Protein AF-A0AAU5FM27-F1 (afdb_monomer_lite)

Secondary structure (DSSP, 8-state):
-----PPP--------GGGSSTHHHHHHHHHHHHHHHHHTT---BPPS----TTSSEEE--EEEHHHHHHHHHHHHHHH-SS----PPPPS--HHHHHHHHHHHTT--------EEETTEEEEE--EEEHHHHHHHHHHHHHHHHHHHHHHHHHHHHHHHTT---TT-EEETTEEE-EEEEHHHHHHHHHHHH---S-----TT-HHHHHHHHHHHHHHHHHHHTS-S--EEEE--BTTTTBPPEEEE--EEHHHHHHHHHHHHHHT-

Radius of gyration: 26.3 Å; chains: 1; bounding box: 106×29×81 Å

Foldseek 3Di:
DDDDDDDDDDDDPPPPPPPPPQQPLQVVLLVLLCVLCVVLQADFDADPCQDPVVSFKGFSHKGDQLNLQLLLLLLVLLPDPDDDPDPPDPPDGSQVSSCVSCVVVPARWRWDDWDQDPVGTMIGRGIDGSVSSNVSSVSSNSSSVSQQVLLVLLCVLLVLLVFDQPPFDRHSQFTWSAWGAPVSLQSLLCLLPVDDDDDDDCQPPPVSQQVSQVSSQVSLCVQLVHDDWGKGWDDQDPVVRDHTTITTGTDRSSSSVSSSVSSVVSSD

pLDDT: mean 85.21, std 15.38, range [35.59, 96.94]

Sequence (268 aa):
MHPLHHTPSALSHGGSTAALAAPHTGVRARVRLLTVARTAGLHLSPQESDRSPDGGRILLGEADETTVRALGDLIVAARHATPVPVTPPSTGSAGQRLREAARAVGLELNPGTPRTGPDGPRYPLGEADHTTVSRLADLITTGHTRLHLAADDLRFVLVAHGLNAEQVTTEAGTVVFGSIDVPDAGTLLRLLTGETGNGPDYSDDPQGCEELAARITDAVKAVTGGGDVNATYTPYCPRCSEEAAILLHGLPLPHIARLTDHLTRTAA

Structure (mmCIF, N/CA/C/O backbone):
data_AF-A0AAU5FM27-F1
#
_entry.id   AF-A0AAU5FM27-F1
#
loop_
_atom_site.group_PDB
_atom_site.id
_atom_site.type_symbol
_atom_site.label_atom_id
_atom_site.label_alt_id
_atom_site.label_comp_id
_atom_site.label_asym_id
_atom_site.label_entity_id
_atom_site.label_seq_id
_atom_site.pdbx_PDB_ins_code
_atom_site.Cartn_x
_atom_site.Cartn_y
_atom_site.Cartn_z
_atom_site.occupancy
_atom_site.B_iso_or_equiv
_atom_site.auth_seq_id
_atom_site.auth_comp_id
_atom_site.auth_asym_id
_atom_site.auth_atom_id
_atom_site.pdbx_PDB_model_num
ATOM 1 N N . MET A 1 1 ? -76.593 -7.599 54.224 1.00 43.78 1 MET A N 1
ATOM 2 C CA . MET A 1 1 ? -76.234 -8.414 53.044 1.00 43.78 1 MET A CA 1
ATOM 3 C C . MET A 1 1 ? -75.335 -7.568 52.151 1.00 43.78 1 MET A C 1
ATOM 5 O O . MET A 1 1 ? -75.815 -6.635 51.526 1.00 43.78 1 MET A O 1
ATOM 9 N N . HIS A 1 2 ? -74.028 -7.818 52.194 1.00 35.59 2 HIS A N 1
ATOM 10 C CA . HIS A 1 2 ? -72.996 -7.156 51.386 1.00 35.59 2 HIS A CA 1
ATOM 11 C C . HIS A 1 2 ? -72.296 -8.229 50.546 1.00 35.59 2 HIS A C 1
ATOM 13 O O . HIS A 1 2 ? -71.917 -9.246 51.131 1.00 35.59 2 HIS A O 1
ATOM 19 N N . PRO A 1 3 ? -72.082 -8.032 49.235 1.00 54.03 3 PRO A N 1
ATOM 20 C CA . PRO A 1 3 ? -71.143 -8.842 48.483 1.00 54.03 3 PRO A CA 1
ATOM 21 C C . PRO A 1 3 ? -69.788 -8.122 48.413 1.00 54.03 3 PRO A C 1
ATOM 23 O O . PRO A 1 3 ? -69.682 -6.997 47.926 1.00 54.03 3 PRO A O 1
ATOM 26 N N . LEU A 1 4 ? -68.750 -8.782 48.925 1.00 51.97 4 LEU A N 1
ATOM 27 C CA . LEU A 1 4 ? -67.351 -8.393 48.758 1.00 51.97 4 LEU A CA 1
ATOM 28 C C . LEU A 1 4 ? -66.855 -8.940 47.413 1.00 51.97 4 LEU A C 1
ATOM 30 O O . LEU A 1 4 ? -66.808 -10.152 47.214 1.00 51.97 4 LEU A O 1
ATOM 34 N N . HIS A 1 5 ? -66.488 -8.047 46.494 1.00 50.81 5 HIS A N 1
ATOM 35 C CA . HIS A 1 5 ? -65.789 -8.399 45.261 1.00 50.81 5 HIS A CA 1
ATOM 36 C C . HIS A 1 5 ? -64.282 -8.472 45.527 1.00 50.81 5 HIS A C 1
ATOM 38 O O . HIS A 1 5 ? -63.642 -7.461 45.809 1.00 50.81 5 HIS A O 1
ATOM 44 N N . HIS A 1 6 ? -63.721 -9.675 45.413 1.00 51.31 6 HIS A N 1
ATOM 45 C CA . HIS A 1 6 ? -62.281 -9.903 45.339 1.00 51.31 6 HIS A CA 1
ATOM 46 C C . HIS A 1 6 ? -61.796 -9.714 43.895 1.00 51.31 6 HIS A C 1
ATOM 48 O O . HIS A 1 6 ? -62.236 -10.420 42.990 1.00 51.31 6 HIS A O 1
ATOM 54 N N . THR A 1 7 ? -60.863 -8.788 43.688 1.00 52.66 7 THR A N 1
ATOM 55 C CA . THR A 1 7 ? -60.043 -8.675 42.475 1.00 52.66 7 THR A CA 1
ATOM 56 C C . THR A 1 7 ? -58.709 -9.410 42.678 1.00 52.66 7 THR A C 1
ATOM 58 O O . THR A 1 7 ? -58.065 -9.215 43.711 1.00 52.66 7 THR A O 1
ATOM 61 N N . PRO A 1 8 ? -58.256 -10.247 41.725 1.00 52.97 8 PRO A N 1
ATOM 62 C CA . PRO A 1 8 ? -56.937 -10.865 41.784 1.00 52.97 8 PRO A CA 1
ATOM 63 C C . PRO A 1 8 ? -55.870 -9.943 41.169 1.00 52.97 8 PRO A C 1
ATOM 65 O O . PRO A 1 8 ? -55.959 -9.546 40.008 1.00 52.97 8 PRO A O 1
ATOM 68 N N . SER A 1 9 ? -54.838 -9.628 41.953 1.00 50.94 9 SER A N 1
ATOM 69 C CA . SER A 1 9 ? -53.622 -8.947 41.498 1.00 50.94 9 SER A CA 1
ATOM 70 C C . SER A 1 9 ? -52.726 -9.914 40.722 1.00 50.94 9 SER A C 1
ATOM 72 O O . SER A 1 9 ? -52.192 -10.867 41.290 1.00 50.94 9 SER A O 1
ATOM 74 N N . ALA A 1 10 ? -52.531 -9.656 39.429 1.00 48.47 10 ALA A N 1
ATOM 75 C CA . ALA A 1 10 ? -51.550 -10.352 38.605 1.00 48.47 10 ALA A CA 1
ATOM 76 C C . ALA A 1 10 ? -50.147 -9.767 38.851 1.00 48.47 10 ALA A C 1
ATOM 78 O O . ALA A 1 10 ? -49.821 -8.665 38.411 1.00 48.47 10 ALA A O 1
ATOM 79 N N . LEU A 1 11 ? -49.311 -10.516 39.571 1.00 49.50 11 LEU A N 1
ATOM 80 C CA . LEU A 1 11 ? -47.879 -10.259 39.710 1.00 49.50 11 LEU A CA 1
ATOM 81 C C . LEU A 1 11 ? -47.167 -10.640 38.402 1.00 49.50 11 LEU A C 1
ATOM 83 O O . LEU A 1 11 ? -46.916 -11.811 38.131 1.00 49.50 11 LEU A O 1
ATOM 87 N N . SER A 1 12 ? -46.832 -9.637 37.592 1.00 46.62 12 SER A N 1
ATOM 88 C CA . SER A 1 12 ? -45.958 -9.778 36.423 1.00 46.62 12 SER A CA 1
ATOM 89 C C . SER A 1 12 ? -44.496 -9.888 36.872 1.00 46.62 12 SER A C 1
ATOM 91 O O . SER A 1 12 ? -43.833 -8.883 37.121 1.00 46.62 12 SER A O 1
ATOM 93 N N . HIS A 1 13 ? -43.976 -11.111 36.977 1.00 45.31 13 HIS A N 1
ATOM 94 C CA . HIS A 1 13 ? -42.538 -11.383 37.068 1.00 45.31 13 HIS A CA 1
ATOM 95 C C . HIS A 1 13 ? -41.935 -11.461 35.659 1.00 45.31 13 HIS A C 1
ATOM 97 O O . HIS A 1 13 ? -41.709 -12.538 35.112 1.00 45.31 13 HIS A O 1
ATOM 103 N N . GLY A 1 14 ? -41.678 -10.296 35.063 1.00 48.25 14 GLY A N 1
ATOM 104 C CA . GLY A 1 14 ? -40.848 -10.168 33.864 1.00 48.25 14 GLY A CA 1
ATOM 105 C C . GLY A 1 14 ? -39.368 -10.232 34.236 1.00 48.25 14 GLY A C 1
ATOM 106 O O . GLY A 1 14 ? -38.710 -9.202 34.348 1.00 48.25 14 GLY A O 1
ATOM 107 N N . GLY A 1 15 ? -38.852 -11.438 34.481 1.00 46.88 15 GLY A N 1
ATOM 108 C CA . GLY A 1 15 ? -37.426 -11.676 34.692 1.00 46.88 15 GLY A CA 1
ATOM 109 C C . GLY A 1 15 ? -36.641 -11.412 33.408 1.00 46.88 15 GLY A C 1
ATOM 110 O O . GLY A 1 15 ? -36.642 -12.234 32.495 1.00 46.88 15 GLY A O 1
ATOM 111 N N . SER A 1 16 ? -35.976 -10.259 33.340 1.00 50.78 16 SER A N 1
ATOM 112 C CA . SER A 1 16 ? -35.036 -9.906 32.276 1.00 50.78 16 SER A CA 1
ATOM 113 C C . SER A 1 16 ? -33.776 -10.773 32.389 1.00 50.78 16 SER A C 1
ATOM 115 O O . SER A 1 16 ? -32.852 -10.471 33.140 1.00 50.78 16 SER A O 1
ATOM 117 N N . THR A 1 17 ? -33.741 -11.884 31.656 1.00 51.22 17 THR A N 1
ATOM 118 C CA . THR A 1 17 ? -32.582 -12.789 31.546 1.00 51.22 17 THR A CA 1
ATOM 119 C C . THR A 1 17 ? -31.539 -12.315 30.522 1.00 51.22 17 THR A C 1
ATOM 121 O O . THR A 1 17 ? -30.537 -12.991 30.301 1.00 51.22 17 THR A O 1
ATOM 124 N N . ALA A 1 18 ? -31.714 -11.133 29.920 1.00 52.34 18 ALA A N 1
ATOM 125 C CA . ALA A 1 18 ? -30.842 -10.623 28.858 1.00 52.34 18 ALA A CA 1
ATOM 126 C C . ALA A 1 18 ? -29.475 -10.082 29.340 1.00 52.34 18 ALA A C 1
ATOM 128 O O . ALA A 1 18 ? -28.596 -9.831 28.519 1.00 52.34 18 ALA A O 1
ATOM 129 N N . ALA A 1 19 ? -29.256 -9.912 30.648 1.00 51.00 19 ALA A N 1
ATOM 130 C CA . ALA A 1 19 ? -28.082 -9.194 31.163 1.00 51.00 19 ALA A CA 1
ATOM 131 C C . ALA A 1 19 ? -26.824 -10.054 31.423 1.00 51.00 19 ALA A C 1
ATOM 133 O O . ALA A 1 19 ? -25.751 -9.490 31.620 1.00 51.00 19 ALA A O 1
ATOM 134 N N . LEU A 1 20 ? -26.900 -11.393 31.409 1.00 51.72 20 LEU A N 1
ATOM 135 C CA . LEU A 1 20 ? -25.751 -12.243 31.786 1.00 51.72 20 LEU A CA 1
ATOM 136 C C . LEU A 1 20 ? -24.863 -12.734 30.625 1.00 51.72 20 LEU A C 1
ATOM 138 O O . LEU A 1 20 ? -23.810 -13.309 30.882 1.00 51.72 20 LEU A O 1
ATOM 142 N N . ALA A 1 21 ? -25.225 -12.492 29.360 1.00 53.88 21 ALA A N 1
ATOM 143 C CA . ALA A 1 21 ? -24.437 -12.953 28.202 1.00 53.88 21 ALA A CA 1
ATOM 144 C C . ALA A 1 21 ? -23.508 -11.882 27.584 1.00 53.88 21 ALA A C 1
ATOM 146 O O . ALA A 1 21 ? -22.629 -12.210 26.786 1.00 53.88 21 ALA A O 1
ATOM 147 N N . ALA A 1 22 ? -23.670 -10.609 27.957 1.00 55.84 22 ALA A N 1
ATOM 148 C CA . ALA A 1 22 ? -22.972 -9.473 27.350 1.00 55.84 22 ALA A CA 1
ATOM 149 C C . ALA A 1 22 ? -21.445 -9.359 27.601 1.00 55.84 22 ALA A C 1
ATOM 151 O O . ALA A 1 22 ? -20.750 -8.909 26.690 1.00 55.84 22 ALA A O 1
ATOM 152 N N . PRO A 1 23 ? -20.854 -9.761 28.748 1.00 61.09 23 PRO A N 1
ATOM 153 C CA . PRO A 1 23 ? -19.444 -9.440 29.010 1.00 61.09 23 PRO A CA 1
ATOM 154 C C . PRO A 1 23 ? -18.460 -10.214 28.116 1.00 61.09 23 PRO A C 1
ATOM 156 O O . PRO A 1 23 ? -17.316 -9.799 27.939 1.00 61.09 23 PRO A O 1
ATOM 159 N N . HIS A 1 24 ? -18.887 -11.323 27.505 1.00 76.75 24 HIS A N 1
ATOM 160 C CA . HIS A 1 24 ? -18.007 -12.157 26.683 1.00 76.75 24 HIS A CA 1
ATOM 161 C C . HIS A 1 24 ? -17.943 -11.741 25.210 1.00 76.75 24 HIS A C 1
ATOM 163 O O . HIS A 1 24 ? -16.965 -12.068 24.534 1.00 76.75 24 HIS A O 1
ATOM 169 N N . THR A 1 25 ? -18.947 -11.032 24.689 1.00 84.00 25 THR A N 1
ATOM 170 C CA . THR A 1 25 ? -18.987 -10.665 23.264 1.00 84.00 25 THR A CA 1
ATOM 171 C C . THR A 1 25 ? -17.962 -9.585 22.937 1.00 84.00 25 THR A C 1
ATOM 173 O O . THR A 1 25 ? -17.229 -9.725 21.959 1.00 84.00 25 THR A O 1
ATOM 176 N N . GLY A 1 26 ? -17.828 -8.566 23.792 1.00 86.31 26 GLY A N 1
ATOM 177 C CA . GLY A 1 26 ? -16.857 -7.490 23.588 1.00 86.31 26 GLY A CA 1
ATOM 178 C C . GLY A 1 26 ? -15.404 -7.967 23.639 1.00 86.31 26 GLY A C 1
ATOM 179 O O . GLY A 1 26 ? -14.613 -7.648 22.751 1.00 86.31 26 GLY A O 1
ATOM 180 N N . VAL A 1 27 ? -15.066 -8.820 24.614 1.00 87.50 27 VAL A N 1
ATOM 181 C CA . VAL A 1 27 ? -13.718 -9.402 24.736 1.00 87.50 27 VAL A CA 1
ATOM 182 C C . VAL A 1 27 ? -13.368 -10.242 23.506 1.00 87.50 27 VAL A C 1
ATOM 184 O O . VAL A 1 27 ? -12.286 -10.086 22.945 1.00 87.50 27 VAL A O 1
ATOM 187 N N . ARG A 1 28 ? -14.289 -11.092 23.031 1.00 90.31 28 ARG A N 1
ATOM 188 C CA . ARG A 1 28 ? -14.067 -11.907 21.824 1.00 90.31 28 ARG A CA 1
ATOM 189 C C . ARG A 1 28 ? -13.882 -11.053 20.571 1.00 90.31 28 ARG A C 1
ATOM 191 O O . ARG A 1 28 ? -12.973 -11.333 19.794 1.00 90.31 28 ARG A O 1
ATOM 198 N N . ALA A 1 29 ? -14.702 -10.015 20.390 1.00 92.12 29 ALA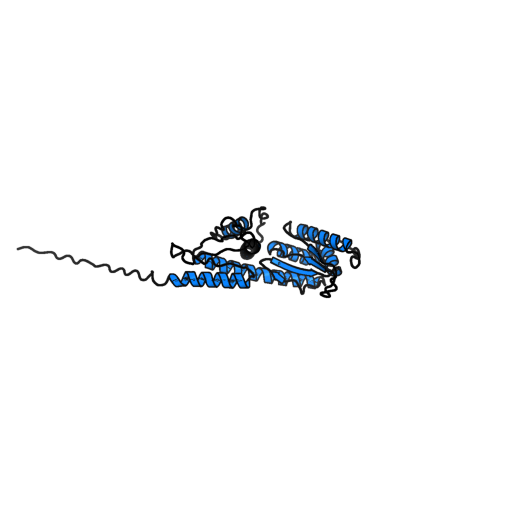 A N 1
ATOM 199 C CA . ALA A 1 29 ? -14.582 -9.101 19.255 1.00 92.12 29 ALA A CA 1
ATOM 200 C C . ALA A 1 29 ? -13.219 -8.393 19.250 1.00 92.12 29 ALA A C 1
ATOM 202 O O . ALA A 1 29 ? -12.556 -8.337 18.216 1.00 92.12 29 ALA A O 1
ATOM 203 N N . ARG A 1 30 ? -12.754 -7.928 20.416 1.00 92.19 30 ARG A N 1
ATOM 204 C CA . ARG A 1 30 ? -11.440 -7.292 20.557 1.00 92.19 30 ARG A CA 1
ATOM 205 C C . ARG A 1 30 ? -10.290 -8.254 20.286 1.00 92.19 30 ARG A C 1
ATOM 207 O O . ARG A 1 30 ? -9.390 -7.910 19.529 1.00 92.19 30 ARG A O 1
ATOM 214 N N . VAL A 1 31 ? -10.318 -9.456 20.868 1.00 93.31 31 VAL A N 1
ATOM 215 C CA . VAL A 1 31 ? -9.291 -10.481 20.614 1.00 93.31 31 VAL A CA 1
ATOM 216 C C . VAL A 1 31 ? -9.218 -10.785 19.122 1.00 93.31 31 VAL A C 1
ATOM 218 O O . VAL A 1 31 ? -8.132 -10.760 18.554 1.00 93.31 31 VAL A O 1
ATOM 221 N N . ARG A 1 32 ? -10.371 -10.972 18.468 1.00 95.81 32 ARG A N 1
ATOM 222 C CA . ARG A 1 32 ? -10.438 -11.170 17.020 1.00 95.81 32 ARG A CA 1
ATOM 223 C C . ARG A 1 32 ? -9.810 -10.003 16.262 1.00 95.81 32 ARG A C 1
ATOM 225 O O . ARG A 1 32 ? -8.979 -10.253 15.396 1.00 95.81 32 ARG A O 1
ATOM 232 N N . LEU A 1 33 ? -10.171 -8.761 16.596 1.00 95.94 33 LEU A N 1
ATOM 233 C CA . LEU A 1 33 ? -9.604 -7.563 15.971 1.00 95.94 33 LEU A CA 1
ATOM 234 C C . LEU A 1 33 ? -8.073 -7.532 16.099 1.00 95.94 33 LEU A C 1
ATOM 236 O O . LEU A 1 33 ? -7.386 -7.351 15.100 1.00 95.94 33 LEU A O 1
ATOM 240 N N . LEU A 1 34 ? -7.535 -7.749 17.300 1.00 95.19 34 LEU A N 1
ATOM 241 C CA . LEU A 1 34 ? -6.089 -7.740 17.539 1.00 95.19 34 LEU A CA 1
ATOM 242 C C . LEU A 1 34 ? -5.373 -8.873 16.793 1.00 95.19 34 LEU A C 1
ATOM 244 O O . LEU A 1 34 ? -4.278 -8.666 16.273 1.00 95.19 34 LEU A O 1
ATOM 248 N N . THR A 1 35 ? -5.987 -10.058 16.709 1.00 95.88 35 THR A N 1
ATOM 249 C CA . THR A 1 35 ? -5.451 -11.179 15.930 1.00 95.88 35 THR A CA 1
ATOM 250 C C . THR A 1 35 ? -5.387 -10.837 14.445 1.00 95.88 35 THR A C 1
ATOM 252 O O . THR A 1 35 ? -4.317 -10.964 13.858 1.00 95.88 35 THR A O 1
ATOM 255 N N . VAL A 1 36 ? -6.486 -10.365 13.841 1.00 96.50 36 VAL A N 1
ATOM 256 C CA . VAL A 1 36 ? -6.492 -10.050 12.400 1.00 96.50 36 VAL A CA 1
ATOM 257 C C . VAL A 1 36 ? -5.605 -8.853 12.071 1.00 96.50 36 VAL A C 1
ATOM 259 O O . VAL A 1 36 ? -4.933 -8.870 11.045 1.00 96.50 36 VAL A O 1
ATOM 262 N N . ALA A 1 37 ? -5.546 -7.852 12.953 1.00 95.25 37 ALA A N 1
ATOM 263 C CA . ALA A 1 37 ? -4.645 -6.717 12.813 1.00 95.25 37 ALA A CA 1
ATOM 264 C C . ALA A 1 37 ? -3.186 -7.190 12.787 1.00 95.25 37 ALA A C 1
ATOM 266 O O . ALA A 1 37 ? -2.460 -6.866 11.853 1.00 95.25 37 ALA A O 1
ATOM 267 N N . ARG A 1 38 ? -2.783 -8.047 13.734 1.00 95.19 38 ARG A N 1
ATOM 268 C CA . ARG A 1 38 ? -1.428 -8.611 13.773 1.00 95.19 38 ARG A CA 1
ATOM 269 C C . ARG A 1 38 ? -1.102 -9.440 12.532 1.00 95.19 38 ARG A C 1
ATOM 271 O O . ARG A 1 38 ? -0.011 -9.298 11.995 1.00 95.19 38 ARG A O 1
ATOM 278 N N . THR A 1 39 ? -2.026 -10.285 12.069 1.00 94.06 39 THR A N 1
ATOM 279 C CA . THR A 1 39 ? -1.841 -11.057 10.827 1.00 94.06 39 THR A CA 1
ATOM 280 C C . THR A 1 39 ? -1.651 -10.143 9.617 1.00 94.06 39 THR A C 1
ATOM 282 O O . THR A 1 39 ? -0.853 -10.459 8.745 1.00 94.06 39 THR A O 1
ATOM 285 N N . ALA A 1 40 ? -2.318 -8.987 9.594 1.00 92.06 40 ALA A N 1
ATOM 286 C CA . ALA A 1 40 ? -2.156 -7.973 8.556 1.00 92.06 40 ALA A CA 1
ATOM 287 C C . ALA A 1 40 ? -0.925 -7.055 8.751 1.00 92.06 40 ALA A C 1
ATOM 289 O O . ALA A 1 40 ? -0.783 -6.077 8.016 1.00 92.06 40 ALA A O 1
ATOM 290 N N . GLY A 1 41 ? -0.057 -7.329 9.735 1.00 92.94 41 GLY A N 1
ATOM 291 C CA . GLY A 1 41 ? 1.119 -6.507 10.048 1.00 92.94 41 GLY A CA 1
ATOM 292 C C . GLY A 1 41 ? 0.801 -5.178 10.746 1.00 92.94 41 GLY A C 1
ATOM 293 O O . GLY A 1 41 ? 1.632 -4.278 10.763 1.00 92.94 41 GLY A O 1
ATOM 294 N N . LEU A 1 42 ? -0.402 -5.021 11.304 1.00 94.50 42 LEU A N 1
ATOM 295 C CA . LEU A 1 42 ? -0.820 -3.821 12.028 1.00 94.50 42 LEU A CA 1
ATOM 296 C C . LEU A 1 42 ? -0.506 -3.951 13.523 1.00 94.50 42 LEU A C 1
ATOM 298 O O . LEU A 1 42 ? -0.945 -4.897 14.189 1.00 94.50 42 LEU A O 1
ATOM 302 N N . HIS A 1 43 ? 0.182 -2.954 14.077 1.00 93.94 43 HIS A N 1
ATOM 303 C CA . HIS A 1 43 ? 0.559 -2.917 15.487 1.00 93.94 43 HIS A CA 1
ATOM 304 C C . HIS A 1 43 ? -0.412 -2.057 16.303 1.00 93.94 43 HIS A C 1
ATOM 306 O O . HIS A 1 43 ? -0.241 -0.849 16.457 1.00 93.94 43 HIS A O 1
ATOM 312 N N . LEU A 1 44 ? -1.450 -2.699 16.844 1.00 93.88 44 LEU A N 1
ATOM 313 C CA . LEU A 1 44 ? -2.398 -2.068 17.765 1.00 93.88 44 LEU A CA 1
ATOM 314 C C . LEU A 1 44 ? -1.955 -2.295 19.214 1.00 93.88 44 LEU A C 1
ATOM 316 O O . LEU A 1 44 ? -1.962 -3.429 19.699 1.00 93.88 44 LEU A O 1
ATOM 320 N N . SER A 1 45 ? -1.598 -1.217 19.908 1.00 92.56 45 SER A N 1
ATOM 321 C CA . SER A 1 45 ? -1.221 -1.255 21.319 1.00 92.56 45 SER A CA 1
ATOM 322 C C . SER A 1 45 ? -2.475 -1.194 22.194 1.00 92.56 45 SER A C 1
ATOM 324 O O . SER A 1 45 ? -3.201 -0.193 22.148 1.00 92.56 45 SER A O 1
ATOM 326 N N . PRO A 1 46 ? -2.771 -2.228 23.002 1.00 87.50 46 PRO A N 1
ATOM 327 C CA . PRO A 1 46 ? -3.880 -2.167 23.943 1.00 87.50 46 PRO A CA 1
ATOM 328 C C . PRO A 1 46 ? -3.591 -1.108 25.015 1.00 87.50 46 PRO A C 1
ATOM 330 O O . PRO A 1 46 ? -2.484 -1.043 25.542 1.00 87.50 46 PRO A O 1
ATOM 333 N N . GLN A 1 47 ? -4.584 -0.288 25.363 1.00 80.69 47 GLN A N 1
ATOM 334 C CA . GLN A 1 47 ? -4.482 0.577 26.541 1.00 80.69 47 GLN A CA 1
ATOM 3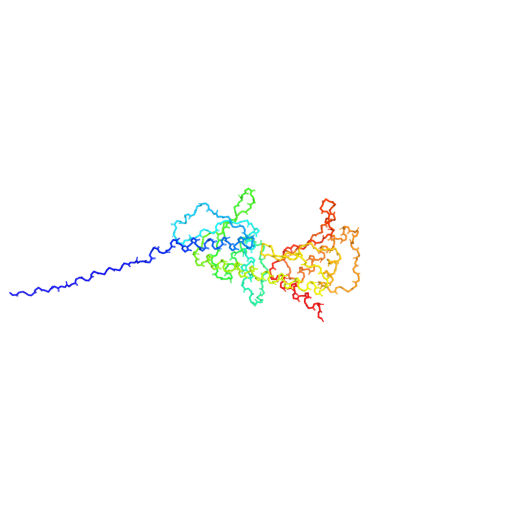35 C C . GLN A 1 47 ? -4.743 -0.237 27.815 1.00 80.69 47 GLN A C 1
ATOM 337 O O . GLN A 1 47 ? -5.664 -1.053 27.853 1.00 80.69 47 GLN A O 1
ATOM 342 N N . GLU A 1 48 ? -3.942 0.005 28.857 1.00 68.31 48 GLU A N 1
ATOM 343 C CA . GLU A 1 48 ? -3.999 -0.710 30.144 1.00 68.31 48 GLU A CA 1
ATOM 344 C C . GLU A 1 48 ? -5.305 -0.472 30.921 1.00 68.31 48 GLU A C 1
ATOM 346 O O . GLU A 1 48 ? -5.700 -1.285 31.757 1.00 68.31 48 GLU A O 1
ATOM 351 N N . SER A 1 49 ? -6.022 0.618 30.632 1.00 65.44 49 SER A N 1
ATOM 352 C CA . SER A 1 49 ? -7.305 0.933 31.259 1.00 65.44 49 SER A CA 1
ATOM 353 C C . SER A 1 49 ? -8.446 0.173 30.583 1.00 65.44 49 SER A C 1
ATOM 355 O O . SER A 1 49 ? -9.309 0.764 29.946 1.00 65.44 49 SER A O 1
ATOM 357 N N . ASP A 1 50 ? -8.471 -1.150 30.733 1.00 55.62 50 ASP A N 1
ATOM 358 C CA . ASP A 1 50 ? -9.427 -2.043 30.053 1.00 55.62 50 ASP A CA 1
ATOM 359 C C . ASP A 1 50 ? -10.876 -1.951 30.570 1.00 55.62 50 ASP A C 1
ATOM 361 O O . ASP A 1 50 ? -11.758 -2.720 30.185 1.00 55.62 50 ASP A O 1
ATOM 365 N N . ARG A 1 51 ? -11.140 -1.002 31.471 1.00 61.00 51 ARG A N 1
ATOM 366 C CA . ARG A 1 51 ? -12.474 -0.710 31.983 1.00 61.00 51 ARG A CA 1
ATOM 367 C C . ARG A 1 51 ? -13.027 0.489 31.233 1.00 61.00 51 ARG A C 1
ATOM 369 O O . ARG A 1 51 ? -12.838 1.623 31.666 1.00 61.00 51 ARG A O 1
ATOM 376 N N . SER A 1 52 ? -13.737 0.230 30.133 1.00 59.97 52 SER A N 1
ATOM 377 C CA . SER A 1 52 ? -14.670 1.234 29.623 1.00 59.97 52 SER A CA 1
ATOM 378 C C . SER A 1 52 ? -15.696 1.510 30.732 1.00 59.97 52 SER A C 1
ATOM 380 O O . SER A 1 52 ? -16.304 0.558 31.238 1.00 59.97 52 SER A O 1
ATOM 382 N N . PRO A 1 53 ? -15.878 2.772 31.153 1.00 59.31 53 PRO A N 1
ATOM 383 C CA . PRO A 1 53 ? -16.814 3.118 32.221 1.00 59.31 53 PRO A CA 1
ATOM 384 C C . PRO A 1 53 ? -18.268 2.765 31.868 1.00 59.31 53 PRO A C 1
ATOM 386 O O . PRO A 1 53 ? -19.066 2.543 32.773 1.00 59.31 53 PRO A O 1
ATOM 389 N N . ASP A 1 54 ? -18.585 2.628 30.574 1.00 65.19 54 ASP A N 1
ATOM 390 C CA . ASP A 1 54 ? -19.950 2.452 30.066 1.00 65.19 54 ASP A CA 1
ATOM 391 C C . ASP A 1 54 ? -20.340 0.997 29.743 1.00 65.19 54 ASP A C 1
ATOM 393 O O . ASP A 1 54 ? -21.423 0.751 29.214 1.00 65.19 54 ASP A O 1
ATOM 397 N N . GLY A 1 55 ? -19.493 0.002 30.041 1.00 69.75 55 GLY A N 1
ATOM 398 C CA . GLY A 1 55 ? -19.822 -1.437 29.969 1.00 69.75 55 GLY A CA 1
ATOM 399 C C . GLY A 1 55 ? -20.156 -2.021 28.580 1.00 69.75 55 GLY A C 1
ATOM 400 O O . GLY A 1 55 ? -20.156 -3.240 28.424 1.00 69.75 55 GLY A O 1
ATOM 401 N N . GLY A 1 56 ? -20.410 -1.187 27.568 1.00 82.88 56 GLY A N 1
ATOM 402 C CA . GLY A 1 56 ? -20.783 -1.589 26.206 1.00 82.88 56 GLY A CA 1
ATOM 403 C C . GLY A 1 56 ? -19.814 -1.137 25.111 1.00 82.88 56 GLY A C 1
ATOM 404 O O . GLY A 1 56 ? -19.952 -1.571 23.965 1.00 82.88 56 GLY A O 1
ATOM 405 N N . ARG A 1 57 ? -18.832 -0.289 25.439 1.00 90.25 57 ARG A N 1
ATOM 406 C CA . ARG A 1 57 ? -17.814 0.184 24.495 1.00 90.25 57 ARG A CA 1
ATOM 407 C C . ARG A 1 57 ? -16.480 -0.515 24.729 1.00 90.25 57 ARG A C 1
ATOM 409 O O . ARG A 1 57 ? -16.131 -0.894 25.843 1.00 90.25 57 ARG A O 1
ATOM 416 N N . ILE A 1 58 ? -15.738 -0.698 23.648 1.00 91.06 58 ILE A N 1
ATOM 417 C CA . ILE A 1 58 ? -14.459 -1.393 23.596 1.00 91.06 58 ILE A CA 1
ATOM 418 C C . ILE A 1 58 ? -13.401 -0.371 23.200 1.00 91.06 58 ILE A C 1
ATOM 420 O O . ILE A 1 58 ? -13.507 0.258 22.145 1.00 91.06 58 ILE A O 1
ATOM 424 N N . LEU A 1 59 ? -12.367 -0.233 24.028 1.00 92.12 59 LEU A N 1
ATOM 425 C CA . LEU A 1 59 ? -11.190 0.560 23.694 1.00 92.12 59 LEU A CA 1
ATOM 426 C C . LEU A 1 59 ? -10.392 -0.143 22.594 1.00 92.12 59 LEU A C 1
ATOM 428 O O . LEU A 1 59 ? -9.920 -1.273 22.763 1.00 92.12 59 LEU A O 1
ATOM 432 N N . LEU A 1 60 ? -10.232 0.551 21.468 1.00 93.12 60 LEU A N 1
ATOM 433 C CA . LEU A 1 60 ? -9.484 0.058 20.311 1.00 93.12 60 LEU A CA 1
ATOM 434 C C . LEU A 1 60 ? -7.964 0.140 20.513 1.00 93.12 60 LEU A C 1
ATOM 436 O O . LEU A 1 60 ? -7.220 -0.523 19.795 1.00 93.12 60 LEU A O 1
ATOM 440 N N . GLY A 1 61 ? -7.515 0.914 21.505 1.00 93.50 61 GLY A N 1
ATOM 441 C CA . GLY A 1 61 ? -6.104 1.128 21.810 1.00 93.50 61 GLY A CA 1
ATOM 442 C C . GLY A 1 61 ? -5.507 2.321 21.067 1.00 93.50 61 GLY A C 1
ATOM 443 O O . GLY A 1 61 ? -6.211 3.269 20.701 1.00 93.50 61 GLY A O 1
ATOM 444 N N . GLU A 1 62 ? -4.196 2.275 20.866 1.00 95.06 62 GLU A N 1
ATOM 445 C CA . GLU A 1 62 ? -3.435 3.284 20.130 1.00 95.06 62 GLU A CA 1
ATOM 446 C C . GLU A 1 62 ? -2.564 2.624 19.055 1.00 95.06 62 GLU A C 1
ATOM 448 O O . GLU A 1 62 ? -2.221 1.446 19.150 1.00 95.06 62 GLU A O 1
ATOM 453 N N . ALA A 1 63 ? -2.201 3.388 18.031 1.00 95.56 63 ALA A N 1
ATOM 454 C CA . ALA A 1 63 ? -1.356 2.937 16.929 1.00 95.56 63 ALA A CA 1
ATOM 455 C C . ALA A 1 63 ? -0.382 4.051 16.514 1.00 95.56 63 ALA A C 1
ATOM 457 O O . ALA A 1 63 ? -0.669 5.230 16.718 1.00 95.56 63 ALA A O 1
ATOM 458 N N . ASP A 1 64 ? 0.776 3.707 15.951 1.00 94.56 64 ASP A N 1
ATOM 459 C CA . ASP A 1 64 ? 1.625 4.701 15.277 1.00 94.56 64 ASP A CA 1
ATOM 460 C C . ASP A 1 64 ? 1.003 5.184 13.956 1.00 94.56 64 ASP A C 1
ATOM 462 O O . ASP A 1 64 ? -0.000 4.652 13.473 1.00 94.56 64 ASP A O 1
ATOM 466 N N . GLU A 1 65 ? 1.592 6.228 13.374 1.00 92.75 65 GLU A N 1
ATOM 467 C CA . GLU A 1 65 ? 1.095 6.825 12.135 1.00 92.75 65 GLU A CA 1
ATOM 468 C C . GLU A 1 65 ? 1.018 5.827 10.971 1.00 92.75 65 GLU A C 1
ATOM 470 O O . GLU A 1 65 ? 0.022 5.807 10.241 1.00 92.75 65 GLU A O 1
ATOM 475 N N . THR A 1 66 ? 2.046 4.988 10.819 1.00 91.31 66 THR A N 1
ATOM 476 C CA . THR A 1 66 ? 2.137 3.980 9.758 1.00 91.31 66 THR A CA 1
ATOM 477 C C . THR A 1 66 ? 0.995 2.979 9.869 1.00 91.31 66 THR A C 1
ATOM 479 O O . THR A 1 66 ? 0.274 2.754 8.900 1.00 91.31 66 THR A O 1
ATOM 482 N N . THR A 1 67 ? 0.753 2.451 11.068 1.00 94.19 67 THR A N 1
ATOM 483 C CA . THR A 1 67 ? -0.333 1.508 11.345 1.00 94.19 67 THR A CA 1
ATOM 484 C C . THR A 1 67 ? -1.707 2.141 11.118 1.00 94.19 67 THR A C 1
ATOM 486 O O . THR A 1 67 ? -2.597 1.498 10.561 1.00 94.19 67 THR A O 1
ATOM 489 N N . VAL A 1 68 ? -1.909 3.408 11.504 1.00 95.06 68 VAL A N 1
ATOM 490 C CA . VAL A 1 68 ? -3.175 4.120 11.241 1.00 95.06 68 VAL A CA 1
ATOM 491 C C . VAL A 1 68 ? -3.422 4.290 9.746 1.00 95.06 68 VAL A C 1
ATOM 493 O O . VAL A 1 68 ? -4.550 4.097 9.284 1.00 95.06 68 VAL A O 1
ATOM 496 N N . ARG A 1 69 ? -2.381 4.640 8.987 1.00 92.12 69 ARG A N 1
ATOM 497 C CA . ARG A 1 69 ? -2.459 4.789 7.531 1.00 92.12 69 ARG A CA 1
ATOM 498 C C . ARG A 1 69 ? -2.785 3.452 6.865 1.00 92.12 69 ARG A C 1
ATOM 500 O O . ARG A 1 69 ? -3.769 3.374 6.136 1.00 92.12 69 ARG A O 1
ATOM 507 N N . ALA A 1 70 ? -2.045 2.406 7.224 1.00 91.94 70 ALA A N 1
ATOM 508 C CA . ALA A 1 70 ? -2.250 1.036 6.769 1.00 91.94 70 ALA A CA 1
ATOM 509 C C . ALA A 1 70 ? -3.672 0.527 7.056 1.00 91.94 70 ALA A C 1
ATOM 511 O O . ALA A 1 70 ? -4.316 -0.073 6.196 1.00 91.94 70 ALA A O 1
ATOM 512 N N . LEU A 1 71 ? -4.202 0.811 8.251 1.00 95.00 71 LEU A N 1
ATOM 513 C CA . LEU A 1 71 ? -5.577 0.472 8.610 1.00 95.00 71 LEU A CA 1
ATOM 514 C C . LEU A 1 71 ? -6.594 1.192 7.711 1.00 95.00 71 LEU A C 1
ATOM 516 O O . LEU A 1 71 ? -7.556 0.574 7.253 1.00 95.00 71 LEU A O 1
ATOM 520 N N . GLY A 1 72 ? -6.383 2.482 7.439 1.00 93.12 72 GLY A N 1
ATOM 521 C CA . GLY A 1 72 ? -7.212 3.245 6.506 1.00 93.12 72 GLY A CA 1
ATOM 522 C C . GLY A 1 72 ? -7.184 2.656 5.094 1.00 93.12 72 GLY A C 1
ATOM 523 O O . GLY A 1 72 ? -8.239 2.450 4.493 1.00 93.12 72 GLY A O 1
ATOM 524 N N . ASP A 1 73 ? -5.995 2.317 4.598 1.00 90.44 73 ASP A N 1
ATOM 525 C CA . ASP A 1 73 ? -5.802 1.765 3.256 1.00 90.44 73 ASP A CA 1
ATOM 526 C C . ASP A 1 73 ? -6.437 0.365 3.118 1.00 90.44 73 ASP A C 1
ATOM 528 O O . ASP A 1 73 ? -7.081 0.080 2.107 1.00 90.44 73 ASP A O 1
ATOM 532 N N . LEU A 1 74 ? -6.387 -0.473 4.162 1.00 92.44 74 LEU A N 1
ATOM 533 C CA . LEU A 1 74 ? -7.087 -1.766 4.202 1.00 92.44 74 LEU A CA 1
ATOM 534 C C . LEU A 1 74 ? -8.617 -1.617 4.197 1.00 92.44 74 LEU A C 1
ATOM 536 O O . LEU A 1 74 ? -9.309 -2.380 3.519 1.00 92.44 74 LEU A O 1
ATOM 540 N N . ILE A 1 75 ? -9.167 -0.620 4.900 1.00 93.81 75 ILE A N 1
ATOM 541 C CA . ILE A 1 75 ? -10.610 -0.325 4.856 1.00 93.81 75 ILE A CA 1
ATOM 542 C C . ILE A 1 75 ? -11.027 0.109 3.444 1.00 93.81 75 ILE A C 1
ATOM 544 O O . ILE A 1 75 ? -12.051 -0.350 2.930 1.00 93.81 75 ILE A O 1
ATOM 548 N N . VAL A 1 76 ? -10.228 0.960 2.792 1.00 89.88 76 VAL A N 1
ATOM 549 C CA . VAL A 1 76 ? -10.460 1.371 1.398 1.00 89.88 76 VAL A CA 1
ATOM 550 C C . VAL A 1 76 ? -10.388 0.161 0.464 1.00 89.88 76 VAL A C 1
ATOM 552 O O . VAL A 1 76 ? -11.300 -0.047 -0.339 1.00 89.88 76 VAL A O 1
ATOM 555 N N . ALA A 1 77 ? -9.372 -0.690 0.614 1.00 88.00 77 ALA A N 1
ATOM 556 C CA . ALA A 1 77 ? -9.211 -1.918 -0.159 1.00 88.00 77 ALA A CA 1
ATOM 557 C C . ALA A 1 77 ? -10.425 -2.857 -0.042 1.00 88.00 77 ALA A C 1
ATOM 559 O O . ALA A 1 77 ? -10.891 -3.426 -1.034 1.00 88.00 77 ALA A O 1
ATOM 560 N N . ALA A 1 78 ? -11.004 -2.970 1.154 1.00 91.00 78 ALA A N 1
ATOM 561 C CA . ALA A 1 78 ? -12.193 -3.779 1.394 1.00 91.00 78 ALA A CA 1
ATOM 562 C C . ALA A 1 78 ? -13.467 -3.225 0.723 1.00 91.00 78 ALA A C 1
ATOM 564 O O . ALA A 1 78 ? -14.388 -3.988 0.421 1.00 91.00 78 ALA A O 1
ATOM 565 N N . ARG A 1 79 ? -13.529 -1.925 0.408 1.00 86.50 79 ARG A N 1
ATOM 566 C CA . ARG A 1 79 ? -14.701 -1.293 -0.226 1.00 86.50 79 ARG A CA 1
ATOM 567 C C . ARG A 1 79 ? -14.810 -1.564 -1.731 1.00 86.50 79 ARG A C 1
ATOM 569 O O . ARG A 1 79 ? -15.919 -1.646 -2.257 1.00 86.50 79 ARG A O 1
ATOM 576 N N . HIS A 1 80 ? -13.693 -1.689 -2.442 1.00 66.62 80 HIS A N 1
ATOM 577 C CA . HIS A 1 80 ? -13.694 -1.704 -3.908 1.00 66.62 80 HIS A CA 1
ATOM 578 C C . HIS A 1 80 ? -14.035 -3.081 -4.508 1.00 66.62 80 HIS A C 1
ATOM 580 O O . HIS A 1 80 ? -13.161 -3.917 -4.695 1.00 66.62 80 HIS A O 1
ATOM 586 N N . ALA A 1 81 ? -15.310 -3.291 -4.859 1.00 54.56 81 ALA A N 1
ATOM 587 C CA . ALA A 1 81 ? -15.709 -4.213 -5.938 1.00 54.56 81 ALA A CA 1
ATOM 588 C C . ALA A 1 81 ? -15.867 -3.485 -7.294 1.00 54.56 81 ALA A C 1
ATOM 590 O O . ALA A 1 81 ? -15.920 -4.117 -8.342 1.00 54.56 81 ALA A O 1
ATOM 591 N N . THR A 1 82 ? -15.912 -2.149 -7.273 1.00 43.94 82 THR A N 1
ATOM 592 C CA . THR A 1 82 ? -16.044 -1.284 -8.454 1.00 43.94 82 THR A CA 1
ATOM 593 C C . THR A 1 82 ? -15.196 -0.019 -8.273 1.00 43.94 82 THR A C 1
ATOM 595 O O . THR A 1 82 ? -15.175 0.546 -7.167 1.00 43.94 82 THR A O 1
ATOM 598 N N . PRO A 1 83 ? -14.490 0.443 -9.322 1.00 44.38 83 PRO A N 1
ATOM 599 C CA . PRO A 1 83 ? -13.626 1.615 -9.260 1.00 44.38 83 PRO A CA 1
ATOM 600 C C . PRO A 1 83 ? -14.482 2.884 -9.195 1.00 44.38 83 PRO A C 1
ATOM 602 O O . PRO A 1 83 ? -14.902 3.435 -10.206 1.00 44.38 83 PRO A O 1
ATOM 605 N N . VAL A 1 84 ? -14.767 3.357 -7.983 1.00 44.44 84 VAL A N 1
ATOM 606 C CA . VAL A 1 84 ? -15.211 4.740 -7.780 1.00 44.44 84 VAL A CA 1
ATOM 607 C C . VAL A 1 84 ? -13.957 5.612 -7.839 1.00 44.44 84 VAL A C 1
ATOM 609 O O . VAL A 1 84 ? -12.974 5.245 -7.188 1.00 44.44 84 VAL A O 1
ATOM 612 N N . PRO A 1 85 ? -13.947 6.732 -8.587 1.00 46.50 85 PRO A N 1
ATOM 613 C CA . PRO A 1 85 ? -12.828 7.665 -8.572 1.00 46.50 85 PRO A CA 1
ATOM 614 C C . PRO A 1 85 ? -12.614 8.143 -7.137 1.00 46.50 85 PRO A C 1
ATOM 616 O O . PRO A 1 85 ? -13.414 8.889 -6.574 1.00 46.50 85 PRO A O 1
ATOM 619 N N . VAL A 1 86 ? -11.553 7.632 -6.519 1.00 48.88 86 VAL A N 1
ATOM 620 C CA . VAL A 1 86 ? -11.098 8.080 -5.212 1.00 48.88 86 VAL A CA 1
ATOM 621 C C . VAL A 1 86 ? -10.512 9.462 -5.451 1.00 48.88 86 VAL A C 1
ATOM 623 O O . VAL A 1 86 ? -9.463 9.585 -6.083 1.00 48.88 86 VAL A O 1
ATOM 626 N N . THR A 1 87 ? -11.214 10.506 -5.012 1.00 49.78 87 THR A N 1
ATOM 627 C CA . THR A 1 87 ? -10.594 11.822 -4.843 1.00 49.78 87 THR A CA 1
ATOM 628 C C . THR A 1 87 ? -9.346 11.597 -3.992 1.00 49.78 87 THR A C 1
ATOM 630 O O . THR A 1 87 ? -9.484 10.967 -2.937 1.00 49.78 87 THR A O 1
ATOM 633 N N . PRO A 1 88 ? -8.147 12.010 -4.443 1.00 48.22 88 PRO A N 1
ATOM 634 C CA . PRO A 1 88 ? -6.921 11.737 -3.709 1.00 48.22 88 PRO A CA 1
ATOM 635 C C . PRO A 1 88 ? -7.105 12.202 -2.261 1.00 48.22 88 PRO A C 1
ATOM 637 O O . PRO A 1 88 ? -7.667 13.284 -2.049 1.00 48.22 88 PRO A O 1
ATOM 640 N N . PRO A 1 89 ? -6.725 11.376 -1.269 1.00 51.53 89 PRO A N 1
ATOM 641 C CA . PRO A 1 89 ? -6.865 11.762 0.123 1.00 51.53 89 PRO A CA 1
ATOM 642 C C . PRO A 1 89 ? -6.161 13.104 0.311 1.00 51.53 89 PRO A C 1
ATOM 644 O O . PRO A 1 89 ? -5.033 13.295 -0.145 1.00 51.53 89 PRO A O 1
ATOM 647 N N . SER A 1 90 ? -6.860 14.050 0.938 1.00 52.06 90 SER A N 1
ATOM 648 C CA . SER A 1 90 ? -6.263 15.330 1.310 1.00 52.06 90 SER A CA 1
ATOM 649 C C . SER A 1 90 ? -4.987 15.080 2.124 1.00 52.06 90 SER A C 1
ATOM 651 O O . SER A 1 90 ? -4.869 14.049 2.790 1.00 52.06 90 SER A O 1
ATOM 653 N N . THR A 1 91 ? -4.048 16.026 2.121 1.00 56.62 91 THR A N 1
ATOM 654 C CA . THR A 1 91 ? -2.809 16.018 2.931 1.00 56.62 91 THR A CA 1
ATOM 655 C C . THR A 1 91 ? -3.058 16.049 4.455 1.00 56.62 91 THR A C 1
ATOM 657 O O . THR A 1 91 ? -2.195 16.455 5.231 1.00 56.62 91 THR A O 1
ATOM 660 N N . GLY A 1 92 ? -4.249 15.644 4.903 1.00 67.00 92 GLY A N 1
ATOM 661 C CA . GLY A 1 92 ? -4.638 15.509 6.295 1.00 67.00 92 GLY A CA 1
ATOM 662 C C . GLY A 1 92 ? -3.877 14.397 7.014 1.00 67.00 92 GLY A C 1
ATOM 663 O O . GLY A 1 92 ? -3.331 13.470 6.413 1.00 67.00 92 GLY A O 1
ATOM 664 N N . SER A 1 93 ? -3.859 14.490 8.343 1.00 86.50 93 SER A N 1
ATOM 665 C CA . SER A 1 93 ? -3.184 13.522 9.211 1.00 86.50 93 SER A CA 1
ATOM 666 C C . SER A 1 93 ? -3.709 12.094 9.010 1.00 86.50 93 SER A C 1
ATOM 668 O O . SER A 1 93 ? -4.854 11.886 8.595 1.00 86.50 93 SER A O 1
ATOM 670 N N . ALA A 1 94 ? -2.907 11.085 9.370 1.00 89.75 94 ALA A N 1
ATOM 671 C CA . ALA A 1 94 ? -3.308 9.678 9.258 1.00 89.75 94 ALA A CA 1
ATOM 672 C C . ALA A 1 94 ? -4.653 9.389 9.956 1.00 89.75 94 ALA A C 1
ATOM 674 O O . ALA A 1 94 ? -5.498 8.677 9.414 1.00 89.75 94 ALA A O 1
ATOM 675 N N . GLY A 1 95 ? -4.904 10.015 11.112 1.00 92.31 95 GLY A N 1
ATOM 676 C CA . GLY A 1 95 ? -6.187 9.913 11.812 1.00 92.31 95 GLY A CA 1
ATOM 677 C C . GLY A 1 95 ? -7.373 10.462 11.007 1.00 92.31 95 GLY A C 1
ATOM 678 O O . GLY A 1 95 ? -8.445 9.858 11.009 1.00 92.31 95 GLY A O 1
ATOM 679 N N . GLN A 1 96 ? -7.200 11.572 10.280 1.00 91.56 96 GLN A N 1
ATOM 680 C CA . GLN A 1 96 ? -8.244 12.099 9.398 1.00 91.56 96 GLN A CA 1
ATOM 681 C C . GLN A 1 96 ? -8.531 11.133 8.243 1.00 91.56 96 GLN A C 1
ATOM 683 O O . GLN A 1 96 ? -9.695 10.807 8.012 1.00 91.56 96 GLN A O 1
ATOM 688 N N . ARG A 1 97 ? -7.485 10.611 7.588 1.00 89.75 97 ARG A N 1
ATOM 689 C CA . ARG A 1 97 ? -7.624 9.605 6.522 1.00 89.75 97 ARG A CA 1
ATOM 690 C C . ARG A 1 97 ? -8.361 8.355 7.004 1.00 89.75 97 ARG A C 1
ATOM 692 O O . ARG A 1 97 ? -9.302 7.913 6.348 1.00 89.75 97 ARG A O 1
ATOM 699 N N . LEU A 1 98 ? -7.998 7.819 8.173 1.00 93.94 98 LEU A N 1
ATOM 700 C CA . LEU A 1 98 ? -8.686 6.669 8.767 1.00 93.94 98 LEU A CA 1
ATOM 701 C C . LEU A 1 98 ? -10.168 6.975 9.036 1.00 93.94 98 LEU A C 1
ATOM 703 O O . LEU A 1 98 ? -11.034 6.156 8.733 1.00 93.94 98 LEU A O 1
ATOM 707 N N . ARG A 1 99 ? -10.476 8.160 9.578 1.00 94.50 99 ARG A N 1
ATOM 708 C CA . ARG A 1 99 ? -11.857 8.588 9.843 1.00 94.50 99 ARG A CA 1
ATOM 709 C C . ARG A 1 99 ? -12.679 8.683 8.558 1.00 94.50 99 ARG A C 1
ATOM 711 O O . ARG A 1 99 ? -13.825 8.242 8.535 1.00 94.50 99 ARG A O 1
ATOM 718 N N . GLU A 1 100 ? -12.114 9.256 7.500 1.00 92.31 100 GLU A N 1
ATOM 719 C CA . GLU A 1 100 ? -12.764 9.366 6.191 1.00 92.31 100 GLU A CA 1
ATOM 720 C C . GLU A 1 100 ? -13.011 7.984 5.569 1.00 92.31 100 GLU A C 1
ATOM 722 O O . GLU A 1 100 ? -14.134 7.698 5.147 1.00 92.31 100 GLU A O 1
ATOM 727 N N . ALA A 1 101 ? -12.012 7.094 5.602 1.00 92.06 101 ALA A N 1
ATOM 728 C CA . ALA A 1 101 ? -12.137 5.715 5.130 1.00 92.06 101 ALA A CA 1
ATOM 729 C C . ALA A 1 101 ? -13.223 4.939 5.895 1.00 92.06 101 ALA A C 1
ATOM 731 O O . ALA A 1 101 ? -14.078 4.298 5.282 1.00 92.06 101 ALA A O 1
ATOM 732 N N . ALA A 1 102 ? -13.241 5.048 7.227 1.00 93.94 102 ALA A N 1
ATOM 733 C CA . ALA A 1 102 ? -14.249 4.421 8.077 1.00 93.94 102 ALA A CA 1
ATOM 734 C C . ALA A 1 102 ? -15.662 4.942 7.771 1.00 93.94 102 ALA A C 1
ATOM 736 O O . ALA A 1 102 ? -16.582 4.156 7.537 1.00 93.94 102 ALA A O 1
ATOM 737 N N . ARG A 1 103 ? -15.836 6.266 7.675 1.00 93.94 103 ARG A N 1
ATOM 738 C CA . ARG A 1 103 ? -17.127 6.878 7.322 1.00 93.94 103 ARG A CA 1
ATOM 739 C C . ARG A 1 103 ? -17.623 6.427 5.954 1.00 93.94 103 ARG A C 1
ATOM 741 O O . ARG A 1 103 ? -18.811 6.157 5.803 1.00 93.94 103 ARG A O 1
ATOM 748 N N . ALA A 1 104 ? -16.728 6.286 4.979 1.00 91.00 104 ALA A N 1
ATOM 749 C CA . ALA A 1 104 ? -17.074 5.839 3.633 1.00 91.00 104 ALA A CA 1
ATOM 750 C C . ALA A 1 104 ? -17.634 4.404 3.579 1.00 91.00 104 ALA A C 1
ATOM 752 O O . ALA A 1 104 ? -18.307 4.050 2.610 1.00 91.00 104 ALA A O 1
ATOM 753 N N . VAL A 1 105 ? -17.383 3.590 4.610 1.00 92.75 105 VAL A N 1
ATOM 754 C CA . VAL A 1 105 ? -17.969 2.250 4.779 1.00 92.75 105 VAL A CA 1
ATOM 755 C C . VAL A 1 105 ? -19.041 2.205 5.876 1.00 92.75 105 VAL A C 1
ATOM 757 O O . VAL A 1 105 ? -19.520 1.128 6.225 1.00 92.75 105 VAL A O 1
ATOM 760 N N . GLY A 1 106 ? -19.460 3.352 6.417 1.00 93.94 106 GLY A N 1
ATOM 761 C CA . GLY A 1 106 ? -20.458 3.430 7.485 1.00 93.94 106 GLY A CA 1
ATOM 762 C C . GLY A 1 106 ? -19.964 2.881 8.827 1.00 93.94 106 GLY A C 1
ATOM 763 O O . GLY A 1 106 ? -20.753 2.300 9.568 1.00 93.94 106 GLY A O 1
ATOM 764 N N . LEU A 1 107 ? -18.663 2.996 9.108 1.00 94.50 107 LEU A N 1
ATOM 765 C CA . LEU A 1 107 ? -18.083 2.776 10.429 1.00 94.50 107 LEU A CA 1
ATOM 766 C C . LEU A 1 107 ? -17.874 4.112 11.144 1.00 94.50 107 LEU A C 1
ATOM 768 O O . LEU A 1 107 ? -17.282 5.046 10.598 1.00 94.50 107 LEU A O 1
ATOM 772 N N . GLU A 1 108 ? -18.285 4.173 12.405 1.00 92.56 108 GLU A N 1
ATOM 773 C CA . GLU A 1 108 ? -18.030 5.314 13.280 1.00 92.56 108 GLU A CA 1
ATOM 774 C C . GLU A 1 108 ? -16.717 5.116 14.044 1.00 92.56 108 GLU A C 1
ATOM 776 O O . GLU A 1 108 ? -16.700 4.736 15.213 1.00 92.56 108 GLU A O 1
ATOM 781 N N . LEU A 1 109 ? -15.591 5.367 13.371 1.00 93.25 109 LEU A N 1
ATOM 782 C CA . LEU A 1 109 ? -14.288 5.461 14.030 1.00 93.25 109 LEU A CA 1
ATOM 783 C C . LEU A 1 109 ? -13.945 6.924 14.297 1.00 93.25 109 LEU A C 1
ATOM 785 O O . LEU A 1 109 ? -13.972 7.758 13.392 1.00 93.25 109 LEU A O 1
ATOM 789 N N . ASN A 1 110 ? -13.580 7.226 15.541 1.00 91.44 110 ASN A N 1
ATOM 790 C CA . ASN A 1 110 ? -13.180 8.562 15.969 1.00 91.44 110 ASN A CA 1
ATOM 791 C C . ASN A 1 110 ? -11.743 8.527 16.504 1.00 91.44 110 ASN A C 1
ATOM 793 O O . ASN A 1 110 ? -11.550 8.651 17.715 1.00 91.44 110 ASN A O 1
ATOM 797 N N . PRO A 1 111 ? -10.732 8.366 15.626 1.00 92.56 111 PRO A N 1
ATOM 798 C CA . PRO A 1 111 ? -9.349 8.506 16.050 1.00 92.56 111 PRO A CA 1
ATOM 799 C C . PRO A 1 111 ? -9.150 9.911 16.629 1.00 92.56 111 PRO A C 1
ATOM 801 O O . PRO A 1 111 ? -9.598 10.905 16.039 1.00 92.56 111 PRO A O 1
ATOM 804 N N . GLY A 1 112 ? -8.546 9.979 17.812 1.00 90.88 112 GLY A N 1
ATOM 805 C CA . GLY A 1 112 ? -8.267 11.227 18.510 1.00 90.88 112 GLY A CA 1
ATOM 806 C C . GLY A 1 112 ? -7.069 11.966 17.916 1.00 90.88 112 GLY A C 1
ATOM 807 O O . GLY A 1 112 ? -6.493 11.567 16.903 1.00 90.88 112 GLY A O 1
ATOM 808 N N . THR A 1 113 ? -6.695 13.075 18.548 1.00 92.00 113 THR A N 1
ATOM 809 C CA . THR A 1 113 ? -5.491 13.820 18.166 1.00 92.00 113 THR A CA 1
ATOM 810 C C . THR A 1 113 ? -4.238 13.006 18.494 1.00 92.00 113 THR A C 1
ATOM 812 O O . THR A 1 113 ? -4.215 12.346 19.539 1.00 92.00 113 THR A O 1
ATOM 815 N N . PRO A 1 114 ? -3.196 13.054 17.643 1.00 93.38 114 PRO A N 1
ATOM 816 C CA . PRO A 1 114 ? -1.945 12.368 17.928 1.00 93.38 114 PRO A CA 1
ATOM 817 C C . PRO A 1 114 ? -1.347 12.879 19.240 1.00 93.38 114 PRO A C 1
ATOM 819 O O . PRO A 1 114 ? -1.371 14.077 19.531 1.00 93.38 114 PRO A O 1
ATOM 822 N N . ARG A 1 115 ? -0.818 11.953 20.033 1.0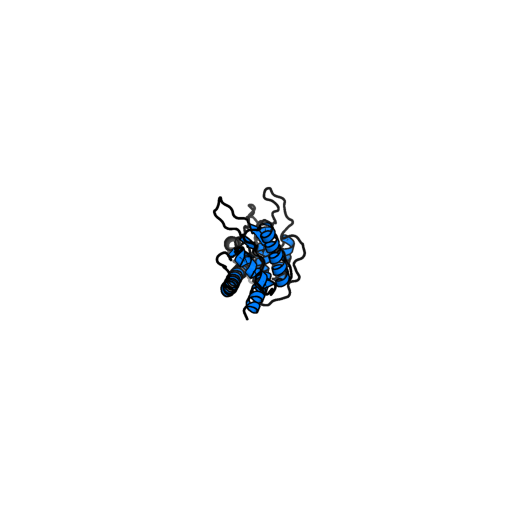0 92.19 115 ARG A N 1
ATOM 823 C CA . ARG A 1 115 ? -0.085 12.209 21.270 1.00 92.19 115 ARG A CA 1
ATOM 824 C C . ARG A 1 115 ? 1.393 11.980 20.998 1.00 92.19 115 ARG A C 1
ATOM 826 O O . ARG A 1 115 ? 1.761 10.943 20.452 1.00 92.19 115 ARG A O 1
ATOM 833 N N . THR A 1 116 ? 2.241 12.930 21.371 1.00 91.75 116 THR A N 1
ATOM 834 C CA . THR A 1 116 ? 3.692 12.771 21.236 1.00 91.75 116 THR A CA 1
ATOM 835 C C . THR A 1 116 ? 4.198 11.834 22.328 1.00 91.75 116 THR A C 1
ATOM 837 O O . THR A 1 116 ? 4.081 12.152 23.511 1.00 91.75 116 THR A O 1
ATOM 840 N N . GLY A 1 117 ? 4.733 10.680 21.933 1.00 86.50 117 GLY A N 1
ATOM 841 C CA . GLY A 1 117 ? 5.404 9.729 22.815 1.00 86.50 117 GLY A CA 1
ATOM 842 C C . GLY A 1 117 ? 6.904 9.617 22.514 1.00 86.50 117 GLY A C 1
ATOM 843 O O . GLY A 1 117 ? 7.384 10.223 21.554 1.00 86.50 117 GLY A O 1
ATOM 844 N N . PRO A 1 118 ? 7.651 8.831 23.310 1.00 87.19 118 PRO A N 1
ATOM 845 C CA . PRO A 1 118 ? 9.082 8.598 23.091 1.00 87.19 118 PRO A CA 1
ATOM 846 C C . PRO A 1 118 ? 9.375 7.924 21.741 1.00 87.19 118 PRO A C 1
ATOM 848 O O . PRO A 1 118 ? 10.395 8.216 21.129 1.00 87.19 118 PRO A O 1
ATOM 851 N N . ASP A 1 119 ? 8.447 7.102 21.242 1.00 88.94 119 ASP A N 1
ATOM 852 C CA . ASP A 1 119 ? 8.564 6.402 19.953 1.00 88.94 119 ASP A CA 1
ATOM 853 C C . ASP A 1 119 ? 7.935 7.183 18.781 1.00 88.94 119 ASP A C 1
ATOM 855 O O . ASP A 1 119 ? 7.678 6.619 17.718 1.00 88.94 119 ASP A O 1
ATOM 859 N N . GLY A 1 120 ? 7.609 8.465 18.979 1.00 90.12 120 GLY A N 1
ATOM 860 C CA . GLY A 1 120 ? 6.915 9.296 17.994 1.00 90.12 120 GLY A CA 1
ATOM 861 C C . GLY A 1 120 ? 5.404 9.441 18.239 1.00 90.12 120 GLY A C 1
ATOM 862 O O . GLY A 1 120 ? 4.909 9.162 19.339 1.00 90.12 120 GLY A O 1
ATOM 863 N N . PRO A 1 121 ? 4.651 9.960 17.251 1.00 91.25 121 PRO A N 1
ATOM 864 C CA . PRO A 1 121 ? 3.227 10.236 17.401 1.00 91.25 121 PRO A CA 1
ATOM 865 C C . PRO A 1 121 ? 2.406 8.941 17.489 1.00 91.25 121 PRO A C 1
ATOM 867 O O . PRO A 1 121 ? 2.430 8.102 16.589 1.00 91.25 121 PRO A O 1
ATOM 870 N N . ARG A 1 122 ? 1.624 8.808 18.564 1.00 93.81 122 ARG A N 1
ATOM 871 C CA . ARG A 1 122 ? 0.649 7.729 18.771 1.00 93.81 122 ARG A CA 1
ATOM 872 C C . ARG A 1 122 ? -0.767 8.271 18.617 1.00 93.81 122 ARG A C 1
ATOM 874 O O . ARG A 1 122 ? -1.115 9.316 19.163 1.00 93.81 122 ARG A O 1
ATOM 881 N N . TYR A 1 123 ? -1.596 7.556 17.878 1.00 94.88 123 TYR A N 1
ATOM 882 C CA . TYR A 1 123 ? -2.973 7.918 17.582 1.00 94.88 123 TYR A CA 1
ATOM 883 C C . TYR A 1 123 ? -3.917 7.035 18.397 1.00 94.88 123 TYR A C 1
ATOM 885 O O . TYR A 1 123 ? -4.001 5.832 18.131 1.00 94.88 123 TYR A O 1
ATOM 893 N N . PRO A 1 124 ? -4.660 7.594 19.365 1.00 95.00 124 PRO A N 1
ATOM 894 C CA . PRO A 1 124 ? -5.721 6.848 20.019 1.00 95.00 124 PRO A CA 1
ATOM 895 C C . PRO A 1 124 ? -6.835 6.568 19.011 1.00 95.00 124 PRO A C 1
ATOM 897 O O . PRO A 1 124 ? -7.352 7.489 18.382 1.00 95.00 124 PRO A O 1
ATOM 900 N N . LEU A 1 125 ? -7.219 5.302 18.861 1.00 94.38 125 LEU A N 1
ATOM 901 C CA . LEU A 1 125 ? -8.259 4.879 17.914 1.00 94.38 125 LEU A CA 1
ATOM 902 C C . LEU A 1 125 ? -9.681 5.084 18.461 1.00 94.38 125 LEU A C 1
ATOM 904 O O . LEU A 1 125 ? -10.656 5.005 17.713 1.00 94.38 125 LEU A O 1
ATOM 908 N N . GLY A 1 126 ? -9.786 5.398 19.754 1.00 92.88 126 GLY A N 1
ATOM 909 C CA . GLY A 1 126 ? -11.033 5.688 20.446 1.00 92.88 126 GLY A CA 1
ATOM 910 C C . GLY A 1 126 ? -11.755 4.433 20.931 1.00 92.88 126 GLY A C 1
ATOM 911 O O . GLY A 1 126 ? -11.151 3.387 21.183 1.00 92.88 126 GLY A O 1
ATOM 912 N N . GLU A 1 127 ? -13.068 4.568 21.082 1.00 93.56 127 GLU A N 1
ATOM 913 C CA . GLU A 1 127 ? -13.951 3.523 21.588 1.00 93.56 127 GLU A CA 1
ATOM 914 C C . GLU A 1 127 ? -15.028 3.167 20.567 1.00 93.56 127 GLU A C 1
ATOM 916 O O . GLU A 1 127 ? -15.636 4.054 19.963 1.00 93.56 127 GLU A O 1
ATOM 921 N N . ALA A 1 128 ? -15.337 1.881 20.444 1.00 93.56 128 ALA A N 1
ATOM 922 C CA . ALA A 1 128 ? -16.338 1.363 19.518 1.00 93.56 128 ALA A CA 1
ATOM 923 C C . ALA A 1 128 ? -17.205 0.287 20.183 1.00 93.56 128 ALA A C 1
ATOM 925 O O . ALA A 1 128 ? -16.758 -0.391 21.105 1.00 93.56 128 ALA A O 1
ATOM 926 N N . ASP A 1 129 ? -18.446 0.111 19.731 1.00 92.62 129 ASP A N 1
ATOM 927 C CA . ASP A 1 129 ? -19.260 -1.024 20.172 1.00 92.62 129 ASP A CA 1
ATOM 928 C C . ASP A 1 129 ? -18.776 -2.350 19.548 1.00 92.62 129 ASP A C 1
ATOM 930 O O . ASP A 1 129 ? -17.980 -2.384 18.603 1.00 92.62 129 ASP A O 1
ATOM 934 N N . HIS A 1 130 ? -19.255 -3.477 20.081 1.00 91.50 130 HIS A N 1
ATOM 935 C CA . HIS A 1 130 ? -18.851 -4.810 19.616 1.00 91.50 130 HIS A CA 1
ATOM 936 C C . HIS A 1 130 ? -19.154 -5.071 18.128 1.00 91.50 130 HIS A C 1
ATOM 938 O O . HIS A 1 130 ? -18.400 -5.793 17.468 1.00 91.50 130 HIS A O 1
ATOM 944 N N . THR A 1 131 ? -20.228 -4.485 17.594 1.00 93.81 131 THR A N 1
ATOM 945 C CA . THR A 1 131 ? -20.626 -4.612 16.186 1.00 93.81 131 THR A CA 1
ATOM 946 C C . THR A 1 131 ? -19.614 -3.911 15.286 1.00 93.81 131 THR A C 1
ATOM 948 O O . THR A 1 131 ? -19.128 -4.494 14.318 1.00 93.81 131 THR A O 1
ATOM 951 N N . THR A 1 132 ? -19.235 -2.688 15.646 1.00 95.31 132 THR A N 1
ATOM 952 C CA . THR A 1 132 ? -18.244 -1.858 14.956 1.00 95.31 132 THR A CA 1
ATOM 953 C C . THR A 1 132 ? -16.869 -2.519 14.990 1.00 95.31 132 THR A C 1
ATOM 955 O O . THR A 1 132 ? -16.216 -2.607 13.953 1.00 95.31 132 THR A O 1
ATOM 958 N N . VAL A 1 133 ? -16.451 -3.068 16.139 1.00 95.50 133 VAL A N 1
ATOM 959 C CA . VAL A 1 133 ? -15.193 -3.830 16.269 1.00 95.50 133 VAL A CA 1
ATOM 960 C C . VAL A 1 133 ? -15.187 -5.067 15.372 1.00 95.50 133 VAL A C 1
ATOM 962 O O . VAL A 1 133 ? -14.209 -5.321 14.669 1.00 95.50 133 VAL A O 1
ATOM 965 N N . SER A 1 134 ? -16.281 -5.831 15.368 1.00 95.38 134 SER A N 1
ATOM 966 C CA . SER A 1 134 ? -16.391 -7.046 14.551 1.00 95.38 134 SER A CA 1
ATOM 967 C C . SER A 1 134 ? -16.347 -6.722 13.059 1.00 95.38 134 SER A C 1
ATOM 969 O O . SER A 1 134 ? -15.610 -7.363 12.313 1.00 95.38 134 SER A O 1
ATOM 971 N N . ARG A 1 135 ? -17.064 -5.673 12.643 1.00 96.50 135 ARG A N 1
ATOM 972 C CA . ARG A 1 135 ? -17.081 -5.198 11.259 1.00 96.50 135 ARG A CA 1
ATOM 973 C C . ARG A 1 135 ? -15.731 -4.629 10.821 1.00 96.50 135 ARG A C 1
ATOM 975 O O . ARG A 1 135 ? -15.325 -4.840 9.683 1.00 96.50 135 ARG A O 1
ATOM 982 N N . LEU A 1 136 ? -15.016 -3.941 11.712 1.00 96.62 136 LEU A N 1
ATOM 983 C CA . LEU A 1 136 ? -13.646 -3.496 11.455 1.00 96.62 136 LEU A CA 1
ATOM 984 C C . LEU A 1 136 ? -12.713 -4.690 11.213 1.00 96.62 136 LEU A C 1
ATOM 986 O O . LEU A 1 136 ? -11.941 -4.669 10.259 1.00 96.62 136 LEU A O 1
ATOM 990 N N . ALA A 1 137 ? -12.823 -5.747 12.024 1.00 96.88 137 ALA A N 1
ATOM 991 C CA . ALA A 1 137 ? -12.050 -6.969 11.822 1.00 96.88 137 ALA A CA 1
ATOM 992 C C . ALA A 1 137 ? -12.342 -7.616 10.452 1.00 96.88 137 ALA A C 1
ATOM 994 O O . ALA A 1 137 ? -11.406 -7.992 9.749 1.00 96.88 137 ALA A O 1
ATOM 995 N N . ASP A 1 138 ? -13.613 -7.677 10.035 1.00 96.94 138 ASP A N 1
ATOM 996 C CA . ASP A 1 138 ? -14.007 -8.204 8.716 1.00 96.94 138 ASP A CA 1
ATOM 997 C C . ASP A 1 138 ? -13.419 -7.389 7.555 1.00 96.94 138 ASP A C 1
ATOM 999 O O . ASP A 1 138 ? -12.963 -7.955 6.557 1.00 96.94 138 ASP A O 1
ATOM 1003 N N . LEU A 1 139 ? -13.405 -6.059 7.683 1.00 96.06 139 LEU A N 1
ATOM 1004 C CA . LEU A 1 139 ? -12.822 -5.166 6.681 1.00 96.06 139 LEU A CA 1
ATOM 1005 C C . LEU A 1 139 ? -11.304 -5.327 6.597 1.00 96.06 139 LEU A C 1
ATOM 1007 O O . LEU A 1 139 ? -10.781 -5.394 5.491 1.00 96.06 139 LEU A O 1
ATOM 1011 N N . ILE A 1 140 ? -10.604 -5.458 7.730 1.00 95.62 140 ILE A N 1
ATOM 1012 C CA . ILE A 1 140 ? -9.158 -5.739 7.743 1.00 95.62 140 ILE A CA 1
ATOM 1013 C C . ILE A 1 140 ? -8.876 -7.057 7.023 1.00 95.62 140 ILE A C 1
ATOM 1015 O O . ILE A 1 140 ? -8.030 -7.090 6.133 1.00 95.62 140 ILE A O 1
ATOM 1019 N N . THR A 1 141 ? -9.606 -8.128 7.352 1.00 96.06 141 THR A N 1
ATOM 1020 C CA . THR A 1 141 ? -9.443 -9.428 6.688 1.00 96.06 141 THR A CA 1
ATOM 1021 C C . THR A 1 141 ? -9.695 -9.322 5.186 1.00 96.06 141 THR A C 1
ATOM 1023 O O . THR A 1 141 ? -8.855 -9.739 4.397 1.00 96.06 141 THR A O 1
ATOM 1026 N N . THR A 1 142 ? -10.809 -8.710 4.778 1.00 95.19 142 THR A N 1
ATOM 1027 C CA . THR A 1 142 ? -11.171 -8.567 3.359 1.00 95.19 142 THR A CA 1
ATOM 1028 C C . THR A 1 142 ? -10.147 -7.730 2.594 1.00 95.19 142 THR A C 1
ATOM 1030 O O . THR A 1 142 ? -9.726 -8.112 1.502 1.00 95.19 142 THR A O 1
ATOM 1033 N N . GLY A 1 143 ? -9.734 -6.593 3.160 1.00 94.12 143 GLY A N 1
ATOM 1034 C CA . GLY A 1 143 ? -8.725 -5.717 2.573 1.00 94.12 143 GLY A CA 1
ATOM 1035 C C . GLY A 1 143 ? -7.382 -6.424 2.427 1.00 94.12 143 GLY A C 1
ATOM 1036 O O . GLY A 1 143 ? -6.774 -6.354 1.364 1.00 94.12 143 GLY A O 1
ATOM 1037 N N . HIS A 1 144 ? -6.961 -7.170 3.450 1.00 94.56 144 HIS A N 1
ATOM 1038 C CA . HIS A 1 144 ? -5.701 -7.906 3.440 1.00 94.56 144 HIS A CA 1
ATOM 1039 C C . HIS A 1 144 ? -5.709 -9.037 2.405 1.00 94.56 144 HIS A C 1
ATOM 1041 O O . HIS A 1 144 ? -4.772 -9.151 1.623 1.00 94.56 144 HIS A O 1
ATOM 1047 N N . THR A 1 145 ? -6.789 -9.822 2.321 1.00 95.06 145 THR A N 1
ATOM 1048 C CA . THR A 1 145 ? -6.943 -10.851 1.279 1.00 95.06 145 THR A CA 1
ATOM 1049 C C . THR A 1 145 ? -6.867 -10.250 -0.124 1.00 95.06 145 THR A C 1
ATOM 1051 O O . THR A 1 145 ? -6.174 -10.788 -0.980 1.00 95.06 145 THR A O 1
ATOM 1054 N N . ARG A 1 146 ? -7.536 -9.118 -0.371 1.00 94.00 146 ARG A N 1
ATOM 1055 C CA . ARG A 1 146 ? -7.477 -8.445 -1.679 1.00 94.00 146 ARG A CA 1
ATOM 1056 C C . ARG A 1 146 ? -6.093 -7.907 -2.010 1.00 94.00 146 ARG A C 1
ATOM 1058 O O . ARG A 1 146 ? -5.705 -7.932 -3.170 1.00 94.00 146 ARG A O 1
ATOM 1065 N N . LEU A 1 147 ? -5.369 -7.422 -1.008 1.00 94.06 147 LEU A N 1
ATOM 1066 C CA . LEU A 1 147 ? -4.007 -6.939 -1.181 1.00 94.06 147 LEU A CA 1
ATOM 1067 C C . LEU A 1 147 ? -3.067 -8.063 -1.633 1.00 94.06 147 LEU A C 1
ATOM 1069 O O . LEU A 1 147 ? -2.283 -7.850 -2.550 1.00 94.06 147 LEU A O 1
ATOM 1073 N N . HIS A 1 148 ? -3.195 -9.259 -1.047 1.00 95.12 148 HIS A N 1
ATOM 1074 C CA . HIS A 1 148 ? -2.443 -10.443 -1.484 1.00 95.12 148 HIS A CA 1
ATOM 1075 C C . HIS A 1 148 ? -2.787 -10.853 -2.911 1.00 95.12 148 HIS A C 1
ATOM 1077 O O . HIS A 1 148 ? -1.880 -11.029 -3.712 1.00 95.12 148 HIS A O 1
ATOM 1083 N N . LEU A 1 149 ? -4.077 -10.915 -3.256 1.00 95.38 149 LEU A N 1
ATOM 1084 C CA . LEU A 1 149 ? -4.494 -11.235 -4.626 1.00 95.38 149 LEU A CA 1
ATOM 1085 C C . LEU A 1 149 ? -3.931 -10.235 -5.644 1.00 95.38 149 LEU A C 1
ATOM 1087 O O . LEU A 1 149 ? -3.430 -10.633 -6.685 1.00 95.38 149 LEU A O 1
ATOM 1091 N N . ALA A 1 150 ? -3.943 -8.941 -5.325 1.00 94.38 150 ALA A N 1
ATOM 1092 C CA . ALA A 1 150 ? -3.372 -7.930 -6.207 1.00 94.38 150 ALA A CA 1
ATOM 1093 C C . ALA A 1 150 ? -1.841 -8.009 -6.307 1.00 94.38 150 ALA A C 1
ATOM 1095 O O . ALA A 1 150 ? -1.283 -7.685 -7.352 1.00 94.38 150 ALA A O 1
ATOM 1096 N N . ALA A 1 151 ? -1.156 -8.435 -5.241 1.00 95.81 151 ALA A N 1
ATOM 1097 C CA . ALA A 1 151 ? 0.271 -8.734 -5.302 1.00 95.81 151 ALA A CA 1
ATOM 1098 C C . ALA A 1 151 ? 0.545 -9.953 -6.199 1.00 95.81 151 ALA A C 1
ATOM 1100 O O . ALA A 1 151 ? 1.477 -9.910 -6.997 1.00 95.81 151 ALA A O 1
ATOM 1101 N N . ASP A 1 152 ? -0.274 -11.006 -6.112 1.00 96.38 152 ASP A N 1
ATOM 1102 C CA . ASP A 1 152 ? -0.184 -12.187 -6.979 1.00 96.38 152 ASP A CA 1
ATOM 1103 C C . ASP A 1 152 ? -0.417 -11.821 -8.456 1.00 96.38 152 ASP A C 1
ATOM 1105 O O . ASP A 1 152 ? 0.377 -12.212 -9.314 1.00 96.38 152 ASP A O 1
ATOM 1109 N N . ASP A 1 153 ? -1.445 -11.020 -8.750 1.00 95.81 153 ASP A N 1
ATOM 1110 C CA . ASP A 1 153 ? -1.749 -10.543 -10.105 1.00 95.81 153 ASP A CA 1
ATOM 1111 C C . ASP A 1 153 ? -0.598 -9.697 -10.668 1.00 95.81 153 ASP A C 1
ATOM 1113 O O . ASP A 1 153 ? -0.158 -9.900 -11.801 1.00 95.81 153 ASP A O 1
ATOM 1117 N N . LEU A 1 154 ? -0.058 -8.779 -9.860 1.00 95.94 154 LEU A N 1
ATOM 1118 C CA . LEU A 1 154 ? 1.102 -7.983 -10.244 1.00 95.94 154 LEU A CA 1
ATOM 1119 C C . LEU A 1 154 ? 2.318 -8.874 -10.531 1.00 95.94 154 LEU A C 1
ATOM 1121 O O . LEU A 1 154 ? 2.962 -8.690 -11.562 1.00 95.94 154 LEU A O 1
ATOM 1125 N N . ARG A 1 155 ? 2.621 -9.856 -9.667 1.00 96.06 155 ARG A N 1
ATOM 1126 C CA . ARG A 1 155 ? 3.714 -10.816 -9.910 1.00 96.06 155 ARG A CA 1
ATOM 1127 C C . ARG A 1 155 ? 3.536 -11.537 -11.233 1.00 96.06 155 ARG A C 1
ATOM 1129 O O . ARG A 1 155 ? 4.486 -11.626 -12.004 1.00 96.06 155 ARG A O 1
ATOM 1136 N N . PHE A 1 156 ? 2.331 -12.031 -11.501 1.00 96.25 156 PHE A N 1
ATOM 1137 C CA . PHE A 1 156 ? 2.029 -12.735 -12.739 1.00 96.25 156 PHE A CA 1
ATOM 1138 C C . PHE A 1 156 ? 2.308 -11.861 -13.969 1.00 96.25 156 PHE A C 1
ATOM 1140 O O . PHE A 1 156 ? 2.963 -12.309 -14.908 1.00 96.25 156 PHE A O 1
ATOM 1147 N N . VAL A 1 157 ? 1.868 -10.600 -13.943 1.00 96.56 157 VAL A N 1
ATOM 1148 C CA . VAL A 1 157 ? 2.073 -9.660 -15.052 1.00 96.56 157 VAL A CA 1
ATOM 1149 C C . VAL A 1 157 ? 3.549 -9.289 -15.220 1.00 96.56 157 VAL A C 1
ATOM 1151 O O . VAL A 1 157 ? 4.034 -9.254 -16.347 1.00 96.56 157 VAL A O 1
ATOM 1154 N N . LEU A 1 158 ? 4.288 -9.055 -14.133 1.00 95.50 158 LEU A N 1
ATOM 1155 C CA . LEU A 1 158 ? 5.727 -8.762 -14.196 1.00 95.50 158 LEU A CA 1
ATOM 1156 C C . LEU A 1 158 ? 6.516 -9.939 -14.790 1.00 95.50 158 LEU A C 1
ATOM 1158 O O . LEU A 1 158 ? 7.318 -9.740 -15.702 1.00 95.50 158 LEU A O 1
ATOM 1162 N N . VAL A 1 159 ? 6.227 -11.167 -14.348 1.00 95.88 159 VAL A N 1
ATOM 1163 C CA . VAL A 1 159 ? 6.853 -12.388 -14.883 1.00 95.88 159 VAL A CA 1
ATOM 1164 C C . VAL A 1 159 ? 6.514 -12.588 -16.361 1.00 95.88 159 VAL A C 1
ATOM 1166 O O . VAL A 1 159 ? 7.379 -12.997 -17.134 1.00 95.88 159 VAL A O 1
ATOM 1169 N N . ALA A 1 160 ? 5.290 -12.266 -16.791 1.00 95.38 160 ALA A N 1
ATOM 1170 C CA . ALA A 1 160 ? 4.908 -12.330 -18.204 1.00 95.38 160 ALA A CA 1
ATOM 1171 C C . ALA A 1 160 ? 5.732 -11.374 -19.091 1.00 95.38 160 ALA A C 1
ATOM 1173 O O . ALA A 1 160 ? 5.944 -11.663 -20.267 1.00 95.38 160 ALA A O 1
ATOM 1174 N N . HIS A 1 161 ? 6.242 -10.282 -18.516 1.00 93.81 161 HIS A N 1
ATOM 1175 C CA . HIS A 1 161 ? 7.173 -9.350 -19.161 1.00 93.81 161 HIS A CA 1
ATOM 1176 C C . HIS A 1 161 ? 8.653 -9.725 -18.994 1.00 93.81 161 HIS A C 1
ATOM 1178 O O . HIS A 1 161 ? 9.529 -8.979 -19.427 1.00 93.81 161 HIS A O 1
ATOM 1184 N N . GLY A 1 162 ? 8.944 -10.880 -18.390 1.00 94.00 162 GLY A N 1
ATOM 1185 C CA . GLY A 1 162 ? 10.304 -11.369 -18.173 1.00 94.00 162 GLY A CA 1
ATOM 1186 C C . GLY A 1 162 ? 11.044 -10.708 -17.010 1.00 94.00 162 GLY A C 1
ATOM 1187 O O . GLY A 1 162 ? 12.257 -10.858 -16.937 1.00 94.00 162 GLY A O 1
ATOM 1188 N N . LEU A 1 163 ? 10.339 -9.998 -16.124 1.00 94.38 163 LEU A N 1
ATOM 1189 C CA . LEU A 1 163 ? 10.920 -9.376 -14.932 1.00 94.38 163 LEU A CA 1
ATOM 1190 C C . LEU A 1 163 ? 10.947 -10.357 -13.756 1.00 94.38 163 LEU A C 1
ATOM 1192 O O . LEU A 1 163 ? 10.012 -11.146 -13.571 1.00 94.38 163 LEU A O 1
ATOM 1196 N N . ASN A 1 164 ? 11.965 -10.254 -12.905 1.00 92.69 164 ASN A N 1
ATOM 1197 C CA . ASN A 1 164 ? 11.979 -10.917 -11.612 1.00 92.69 164 ASN A CA 1
ATOM 1198 C C . ASN A 1 164 ? 10.957 -10.262 -10.666 1.00 92.69 164 ASN A C 1
ATOM 1200 O O . ASN A 1 164 ? 10.962 -9.054 -10.436 1.00 92.69 164 ASN A O 1
ATOM 1204 N N . ALA A 1 165 ? 10.068 -11.079 -10.099 1.00 92.56 165 ALA A N 1
ATOM 1205 C CA . ALA A 1 165 ? 9.015 -10.636 -9.189 1.00 92.56 165 ALA A CA 1
ATOM 1206 C C . ALA A 1 165 ? 8.977 -11.434 -7.873 1.00 92.56 165 ALA A C 1
ATOM 1208 O O . ALA A 1 165 ? 7.976 -11.392 -7.155 1.00 92.56 165 ALA A O 1
ATOM 1209 N N . GLU A 1 166 ? 10.043 -12.171 -7.539 1.00 90.19 166 GLU A N 1
ATOM 1210 C CA . GLU A 1 166 ? 10.094 -13.023 -6.340 1.00 90.19 166 GLU A CA 1
ATOM 1211 C C . GLU A 1 166 ? 9.937 -12.229 -5.036 1.00 90.19 166 GLU A C 1
ATOM 1213 O O . GLU A 1 166 ? 9.401 -12.742 -4.054 1.00 90.19 166 GLU A O 1
ATOM 1218 N N . GLN A 1 167 ? 10.367 -10.965 -5.033 1.00 92.19 167 GLN A N 1
ATOM 1219 C CA . GLN A 1 167 ? 10.339 -10.103 -3.850 1.00 92.19 167 GLN A CA 1
ATOM 1220 C C . GLN A 1 167 ? 9.070 -9.257 -3.716 1.00 92.19 167 GLN A C 1
ATOM 1222 O O . GLN A 1 167 ? 8.900 -8.557 -2.712 1.00 92.19 167 GLN A O 1
ATOM 1227 N N . VAL A 1 168 ? 8.146 -9.344 -4.678 1.00 94.44 168 VAL A N 1
ATOM 1228 C CA . VAL A 1 168 ? 6.861 -8.658 -4.554 1.00 94.44 168 VAL A CA 1
ATOM 1229 C C . VAL A 1 168 ? 6.113 -9.287 -3.384 1.00 94.44 168 VAL A C 1
ATOM 1231 O O . VAL A 1 168 ? 5.890 -10.493 -3.351 1.00 94.44 168 VAL A O 1
ATOM 1234 N N . THR A 1 169 ? 5.711 -8.510 -2.392 1.00 94.00 169 THR A N 1
ATOM 1235 C CA . THR A 1 169 ? 5.039 -8.998 -1.180 1.00 94.00 169 THR A CA 1
ATOM 1236 C C . THR A 1 169 ? 4.037 -7.965 -0.678 1.00 94.00 169 THR A C 1
ATOM 1238 O O . THR A 1 169 ? 3.912 -6.876 -1.233 1.00 94.00 169 THR A O 1
ATOM 1241 N N . THR A 1 170 ? 3.271 -8.303 0.357 1.00 92.44 170 THR A N 1
ATOM 1242 C CA . THR A 1 170 ? 2.414 -7.330 1.041 1.00 92.44 170 THR A CA 1
ATOM 1243 C C . THR A 1 170 ? 3.026 -6.947 2.378 1.00 92.44 170 THR A C 1
ATOM 1245 O O . THR A 1 170 ? 3.333 -7.833 3.177 1.00 92.44 170 THR A O 1
ATOM 1248 N N . GLU A 1 171 ? 3.089 -5.656 2.676 1.00 89.44 171 GLU A N 1
ATOM 1249 C CA . GLU A 1 171 ? 3.542 -5.143 3.966 1.00 89.44 171 GLU A CA 1
ATOM 1250 C C . GLU A 1 171 ? 2.643 -3.987 4.408 1.00 89.44 171 GLU A C 1
ATOM 1252 O O . GLU A 1 171 ? 2.360 -3.077 3.627 1.00 89.44 171 GLU A O 1
ATOM 1257 N N . ALA A 1 172 ? 2.161 -4.045 5.656 1.00 84.56 172 ALA A N 1
ATOM 1258 C CA . ALA A 1 172 ? 1.410 -2.972 6.314 1.00 84.56 172 ALA A CA 1
ATOM 1259 C C . ALA A 1 172 ? 0.362 -2.280 5.408 1.00 84.56 172 ALA A C 1
ATOM 1261 O O . ALA A 1 172 ? 0.338 -1.061 5.270 1.00 84.56 172 ALA A O 1
ATOM 1262 N N . GLY A 1 173 ? -0.516 -3.054 4.760 1.00 85.38 173 GLY A N 1
ATOM 1263 C CA . GLY A 1 173 ? -1.594 -2.502 3.924 1.00 85.38 173 GLY A CA 1
ATOM 1264 C C . GLY A 1 173 ? -1.183 -2.043 2.516 1.00 85.38 173 GLY A C 1
ATOM 1265 O O . GLY A 1 173 ? -2.024 -1.524 1.782 1.00 85.38 173 GLY A O 1
ATOM 1266 N N . THR A 1 174 ? 0.065 -2.275 2.112 1.00 91.69 174 THR A N 1
ATOM 1267 C CA . THR A 1 174 ? 0.594 -1.961 0.777 1.00 91.69 174 THR A CA 1
ATOM 1268 C C . THR A 1 174 ? 1.202 -3.190 0.100 1.00 91.69 174 THR A C 1
ATOM 1270 O O . THR A 1 174 ? 1.513 -4.180 0.762 1.00 91.69 174 THR A O 1
ATOM 1273 N N . VAL A 1 175 ? 1.357 -3.145 -1.224 1.00 93.69 175 VAL A N 1
ATOM 1274 C CA . VAL A 1 175 ? 2.163 -4.118 -1.975 1.00 93.69 175 VAL A CA 1
ATOM 1275 C C . VAL A 1 175 ? 3.533 -3.506 -2.221 1.00 93.69 175 VAL A C 1
ATOM 1277 O O . VAL A 1 175 ? 3.638 -2.437 -2.823 1.00 93.69 175 VAL A O 1
ATOM 1280 N N . VAL A 1 176 ? 4.569 -4.182 -1.747 1.00 91.81 176 VAL A N 1
ATOM 1281 C CA . VAL A 1 176 ? 5.974 -3.803 -1.892 1.00 91.81 176 VAL A CA 1
ATOM 1282 C C . VAL A 1 176 ? 6.560 -4.634 -3.023 1.00 91.81 176 VAL A C 1
ATOM 1284 O O . VAL A 1 176 ? 6.325 -5.836 -3.069 1.00 91.81 176 VAL A O 1
ATOM 1287 N N . PHE A 1 177 ? 7.300 -4.015 -3.942 1.00 90.75 177 PHE A N 1
ATOM 1288 C CA . PHE A 1 177 ? 7.945 -4.744 -5.043 1.00 90.75 177 PHE A CA 1
ATOM 1289 C C . PHE A 1 177 ? 9.217 -5.471 -4.596 1.00 90.75 177 PHE A C 1
ATOM 1291 O O . PHE A 1 177 ? 9.599 -6.467 -5.201 1.00 90.75 177 PHE A O 1
ATOM 1298 N N . GLY 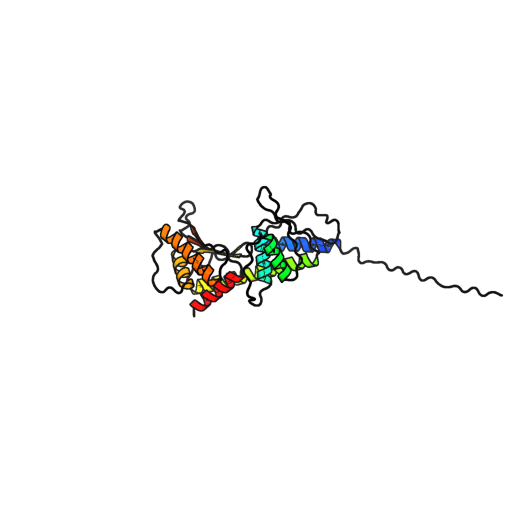A 1 178 ? 9.846 -4.968 -3.533 1.00 88.69 178 GLY A N 1
ATOM 1299 C CA . GLY A 1 178 ? 11.160 -5.405 -3.084 1.00 88.69 178 GLY A CA 1
ATOM 1300 C C . GLY A 1 178 ? 12.274 -4.769 -3.912 1.00 88.69 178 GLY A C 1
ATOM 1301 O O . GLY A 1 178 ? 12.089 -3.702 -4.508 1.00 88.69 178 GLY A O 1
ATOM 1302 N N . SER A 1 179 ? 13.429 -5.422 -3.915 1.00 91.69 179 SER A N 1
ATOM 1303 C CA . SER A 1 179 ? 14.569 -5.077 -4.754 1.00 91.69 179 SER A CA 1
ATOM 1304 C C . SER A 1 179 ? 14.346 -5.569 -6.174 1.00 91.69 179 SER A C 1
ATOM 1306 O O . SER A 1 179 ? 14.146 -6.759 -6.409 1.00 91.69 179 SER A O 1
ATOM 1308 N N . ILE A 1 180 ? 14.419 -4.634 -7.112 1.00 93.50 180 ILE A N 1
ATOM 1309 C CA . ILE A 1 180 ? 14.432 -4.892 -8.548 1.00 93.50 180 ILE A CA 1
ATOM 1310 C C . ILE A 1 180 ? 15.861 -4.639 -9.014 1.00 93.50 180 ILE A C 1
ATOM 1312 O O . ILE A 1 180 ? 16.418 -3.582 -8.708 1.00 93.50 180 ILE A O 1
ATOM 1316 N N . ASP A 1 181 ? 16.475 -5.583 -9.719 1.00 92.62 181 ASP A N 1
ATOM 1317 C CA . ASP A 1 181 ? 17.806 -5.344 -10.273 1.00 92.62 181 ASP A CA 1
ATOM 1318 C C . ASP A 1 181 ? 17.783 -4.195 -11.302 1.00 92.62 181 ASP A C 1
ATOM 1320 O O . ASP A 1 181 ? 16.737 -3.795 -11.824 1.00 92.62 181 ASP A O 1
ATOM 1324 N N . VAL A 1 182 ? 18.941 -3.582 -11.544 1.00 93.00 182 VAL A N 1
ATOM 1325 C CA . VAL A 1 182 ? 19.033 -2.404 -12.421 1.00 93.00 182 VAL A CA 1
ATOM 1326 C C . VAL A 1 182 ? 18.558 -2.699 -13.862 1.00 93.00 182 VAL A C 1
ATOM 1328 O O . VAL A 1 182 ? 17.808 -1.879 -14.409 1.00 93.00 182 VAL A O 1
ATOM 1331 N N . PRO A 1 183 ? 18.912 -3.841 -14.491 1.00 91.88 183 PRO A N 1
ATOM 1332 C CA . PRO A 1 183 ? 18.374 -4.216 -15.802 1.00 91.88 183 PRO A CA 1
ATOM 1333 C C . PRO A 1 183 ? 16.840 -4.330 -15.849 1.00 91.88 183 PRO A C 1
ATOM 1335 O O . PRO A 1 183 ? 16.207 -3.762 -16.751 1.00 91.88 183 PRO A O 1
ATOM 1338 N N . ASP A 1 184 ? 16.228 -5.008 -14.879 1.00 93.69 184 ASP A N 1
ATOM 1339 C CA . ASP A 1 184 ? 14.779 -5.176 -14.768 1.00 93.69 184 ASP A CA 1
ATOM 1340 C C . ASP A 1 184 ? 14.091 -3.849 -14.473 1.00 93.69 184 ASP A C 1
ATOM 1342 O O . ASP A 1 184 ? 13.040 -3.559 -15.043 1.00 93.69 184 ASP A O 1
ATOM 1346 N N . ALA A 1 185 ? 14.704 -2.981 -13.668 1.00 94.38 185 ALA A N 1
ATOM 1347 C CA . ALA A 1 185 ? 14.206 -1.634 -13.422 1.00 94.38 185 ALA A CA 1
ATOM 1348 C C . ALA A 1 185 ? 14.178 -0.797 -14.715 1.00 94.38 185 ALA A C 1
ATOM 1350 O O . ALA A 1 185 ? 13.198 -0.097 -14.992 1.00 94.38 185 ALA A O 1
ATOM 1351 N N . GLY A 1 186 ? 15.206 -0.918 -15.561 1.00 94.00 186 GLY A N 1
ATOM 1352 C CA . GLY A 1 186 ? 15.227 -0.313 -16.894 1.00 94.00 186 GLY A CA 1
ATOM 1353 C C . GLY A 1 186 ? 14.128 -0.862 -17.810 1.00 94.00 186 GLY A C 1
ATOM 1354 O O . GLY A 1 186 ? 13.503 -0.107 -18.558 1.00 94.00 186 GLY A O 1
ATOM 1355 N N . THR A 1 187 ? 13.857 -2.165 -17.743 1.00 93.69 187 THR A N 1
ATOM 1356 C CA . THR A 1 187 ? 12.766 -2.809 -18.488 1.00 93.69 187 THR A CA 1
ATOM 1357 C C . THR A 1 187 ? 11.394 -2.365 -17.988 1.00 93.69 187 THR A C 1
ATOM 1359 O O . THR A 1 187 ? 10.556 -1.966 -18.798 1.00 93.69 187 THR A O 1
ATOM 1362 N N . LEU A 1 188 ? 11.184 -2.330 -16.672 1.00 94.81 188 LEU A N 1
ATOM 1363 C CA . LEU A 1 188 ? 9.972 -1.815 -16.046 1.00 94.81 188 LEU A CA 1
ATOM 1364 C C . LEU A 1 188 ? 9.710 -0.372 -16.478 1.00 94.81 188 LEU A C 1
ATOM 1366 O O . LEU A 1 188 ? 8.595 -0.058 -16.887 1.00 94.81 188 LEU A O 1
ATOM 1370 N N . LEU A 1 189 ? 10.726 0.496 -16.462 1.00 95.69 189 LEU A N 1
ATOM 1371 C CA . LEU A 1 189 ? 10.565 1.878 -16.906 1.00 95.69 189 LEU A CA 1
ATOM 1372 C C . LEU A 1 189 ? 10.040 1.953 -18.345 1.00 95.69 189 LEU A C 1
ATOM 1374 O O . LEU A 1 189 ? 9.086 2.687 -18.596 1.00 95.69 189 LEU A O 1
ATOM 1378 N N . ARG A 1 190 ? 10.600 1.160 -19.269 1.00 94.69 190 ARG A N 1
ATOM 1379 C CA . ARG A 1 190 ? 10.130 1.111 -20.665 1.00 94.69 190 ARG A CA 1
ATOM 1380 C C . ARG A 1 190 ? 8.682 0.642 -20.772 1.00 94.69 190 ARG A C 1
ATOM 1382 O O . ARG A 1 190 ? 7.921 1.216 -21.543 1.00 94.69 190 ARG A O 1
ATOM 1389 N N . LEU A 1 191 ? 8.276 -0.353 -19.983 1.00 94.62 191 LEU A N 1
ATOM 1390 C CA . LEU A 1 191 ? 6.883 -0.817 -19.942 1.00 94.62 191 LEU A CA 1
ATOM 1391 C C . LEU A 1 191 ? 5.929 0.263 -19.416 1.00 94.62 191 LEU A C 1
ATOM 1393 O O . LEU A 1 191 ? 4.787 0.360 -19.864 1.00 94.62 191 LEU A O 1
ATOM 1397 N N . LEU A 1 192 ? 6.383 1.088 -18.474 1.00 95.25 192 LEU A N 1
ATOM 1398 C CA . LEU A 1 192 ? 5.576 2.168 -17.910 1.00 95.25 192 LEU A CA 1
ATOM 1399 C C . LEU A 1 192 ? 5.450 3.361 -18.863 1.00 95.25 192 LEU A C 1
ATOM 1401 O O . LEU A 1 192 ? 4.369 3.939 -18.960 1.00 95.25 192 LEU A O 1
ATOM 1405 N N . THR A 1 193 ? 6.520 3.722 -19.575 1.00 95.31 193 THR A N 1
ATOM 1406 C CA . THR A 1 193 ? 6.556 4.904 -20.455 1.00 95.31 193 THR A CA 1
ATOM 1407 C C . THR A 1 193 ? 6.204 4.608 -21.912 1.00 95.31 193 THR A C 1
ATOM 1409 O O . THR A 1 193 ? 5.858 5.528 -22.652 1.00 95.31 193 THR A O 1
ATOM 1412 N N . GLY A 1 194 ? 6.288 3.346 -22.340 1.00 91.62 194 GLY A N 1
ATOM 1413 C CA . GLY A 1 194 ? 6.173 2.949 -23.745 1.00 91.62 194 GLY A CA 1
ATOM 1414 C C . GLY A 1 194 ? 7.402 3.308 -24.590 1.00 91.62 194 GLY A C 1
ATOM 1415 O O . GLY A 1 194 ? 7.321 3.299 -25.818 1.00 91.62 194 GLY A O 1
ATOM 1416 N N . GLU A 1 195 ? 8.531 3.658 -23.966 1.00 90.75 195 GLU A N 1
ATOM 1417 C CA . GLU A 1 195 ? 9.775 3.971 -24.674 1.00 90.75 195 GLU A CA 1
ATOM 1418 C C . GLU A 1 195 ? 10.300 2.749 -25.449 1.00 90.75 195 GLU A C 1
ATOM 1420 O O . GLU A 1 195 ? 10.506 1.669 -24.893 1.00 90.75 195 GLU A O 1
ATOM 1425 N N . THR A 1 196 ? 10.562 2.933 -26.746 1.00 80.25 196 THR A N 1
ATOM 1426 C CA . THR A 1 196 ? 11.128 1.897 -27.619 1.00 80.25 196 THR A CA 1
ATOM 1427 C C . THR A 1 196 ? 12.636 2.075 -27.772 1.00 80.25 196 THR A C 1
ATOM 1429 O O . THR A 1 196 ? 13.087 3.150 -28.169 1.00 80.25 196 THR A O 1
ATOM 1432 N N . GLY A 1 197 ? 13.406 1.011 -27.546 1.00 76.25 197 GLY A N 1
ATOM 1433 C CA . GLY A 1 197 ? 14.855 0.982 -27.759 1.00 76.25 197 GLY A CA 1
ATOM 1434 C C . GLY A 1 197 ? 15.626 0.450 -26.555 1.00 76.25 197 GLY A C 1
ATOM 1435 O O . GLY A 1 197 ? 15.064 0.228 -25.482 1.00 76.25 197 GLY A O 1
ATOM 1436 N N . ASN A 1 198 ? 16.929 0.245 -26.743 1.00 70.75 198 ASN A N 1
ATOM 1437 C CA . ASN A 1 198 ? 17.826 -0.061 -25.635 1.00 70.75 198 ASN A CA 1
ATOM 1438 C C . ASN A 1 198 ? 18.047 1.242 -24.863 1.00 70.75 198 ASN A C 1
ATOM 1440 O O . ASN A 1 198 ? 18.552 2.214 -25.426 1.00 70.75 198 ASN A O 1
ATOM 1444 N N . GLY A 1 199 ? 17.594 1.277 -23.609 1.00 70.94 199 GLY A N 1
ATOM 1445 C CA . GLY A 1 199 ? 17.848 2.406 -22.718 1.00 70.94 199 GLY A CA 1
ATOM 1446 C C . GLY A 1 199 ? 19.346 2.579 -22.435 1.00 70.94 199 GLY A C 1
ATOM 1447 O O . GLY A 1 199 ? 20.157 1.765 -22.885 1.00 70.94 199 GLY A O 1
ATOM 1448 N N . PRO A 1 200 ? 19.724 3.628 -21.688 1.00 76.50 200 PRO A N 1
ATOM 1449 C CA . PRO A 1 200 ? 21.086 3.768 -21.190 1.00 76.50 200 PRO A CA 1
ATOM 1450 C C . PRO A 1 200 ? 21.489 2.523 -20.396 1.00 76.50 200 PRO A C 1
ATOM 1452 O O . PRO A 1 200 ? 20.657 1.937 -19.701 1.00 76.50 200 PRO A O 1
ATOM 1455 N N . ASP A 1 201 ? 22.753 2.128 -20.510 1.00 80.25 201 ASP A N 1
ATOM 1456 C CA . ASP A 1 201 ? 23.321 1.134 -19.609 1.00 80.25 201 ASP A CA 1
ATOM 1457 C C . ASP A 1 201 ? 23.680 1.824 -18.291 1.00 80.25 201 ASP A C 1
ATOM 1459 O O . ASP A 1 201 ? 24.474 2.766 -18.273 1.00 80.25 201 ASP A O 1
ATOM 1463 N N . TYR A 1 202 ? 23.031 1.398 -17.212 1.00 81.19 202 TYR A N 1
ATOM 1464 C CA . TYR A 1 202 ? 23.133 2.013 -15.890 1.00 81.19 202 TYR A CA 1
ATOM 1465 C C . TYR A 1 202 ? 24.067 1.237 -14.949 1.00 81.19 202 TYR A C 1
ATOM 1467 O O . TYR A 1 202 ? 24.317 1.698 -13.839 1.00 81.19 202 TYR A O 1
ATOM 1475 N N . SER A 1 203 ? 24.580 0.066 -15.354 1.00 72.38 203 SER A N 1
ATOM 1476 C CA . SER A 1 203 ? 25.212 -0.894 -14.435 1.00 72.38 203 SER A CA 1
ATOM 1477 C C . SER A 1 203 ? 26.435 -0.356 -13.684 1.00 72.38 203 SER A C 1
ATOM 1479 O O . SER A 1 203 ? 26.685 -0.784 -12.559 1.00 72.38 203 SER A O 1
ATOM 1481 N N . ASP A 1 204 ? 27.154 0.604 -14.271 1.00 79.31 204 ASP A N 1
ATOM 1482 C CA . ASP A 1 204 ? 28.398 1.157 -13.717 1.00 79.31 204 ASP A CA 1
ATOM 1483 C C . ASP A 1 204 ? 28.299 2.645 -13.325 1.00 79.31 204 ASP A C 1
ATOM 1485 O O . ASP A 1 204 ? 29.300 3.242 -12.919 1.00 79.31 204 ASP A O 1
ATOM 1489 N N . ASP A 1 205 ? 27.114 3.259 -13.426 1.00 88.50 205 ASP A N 1
ATOM 1490 C CA . ASP A 1 205 ? 26.903 4.684 -13.142 1.00 88.50 205 ASP A CA 1
ATOM 1491 C C . ASP A 1 205 ? 25.892 4.892 -11.998 1.00 88.50 205 ASP A C 1
ATOM 1493 O O . ASP A 1 205 ? 24.678 4.885 -12.222 1.00 88.50 205 ASP A O 1
ATOM 1497 N N . PRO A 1 206 ? 26.365 5.123 -10.756 1.00 90.19 206 PRO A N 1
ATOM 1498 C CA . PRO A 1 206 ? 25.498 5.406 -9.617 1.00 90.19 206 PRO A CA 1
ATOM 1499 C C . PRO A 1 206 ? 24.547 6.583 -9.845 1.00 90.19 206 PRO A C 1
ATOM 1501 O O . PRO A 1 206 ? 23.402 6.520 -9.405 1.00 90.19 206 PRO A O 1
ATOM 1504 N N . GLN A 1 207 ? 24.992 7.636 -10.541 1.00 93.00 207 GLN A N 1
ATOM 1505 C CA . GLN A 1 207 ? 24.136 8.786 -10.821 1.00 93.00 207 GLN A CA 1
ATOM 1506 C C . GLN A 1 207 ? 23.038 8.399 -11.817 1.00 93.00 207 GLN A C 1
ATOM 1508 O O . GLN A 1 207 ? 21.868 8.707 -11.597 1.00 93.00 207 GLN A O 1
ATOM 1513 N N . GLY A 1 208 ? 23.391 7.652 -12.864 1.00 93.62 208 GLY A N 1
ATOM 1514 C CA . GLY A 1 208 ? 22.430 7.072 -13.797 1.00 93.62 208 GLY A CA 1
ATOM 1515 C C . GLY A 1 208 ? 21.383 6.189 -13.104 1.00 93.62 208 GLY A C 1
ATOM 1516 O O . GLY A 1 208 ? 20.200 6.269 -13.435 1.00 93.62 208 GLY A O 1
ATOM 1517 N N . CYS A 1 209 ? 21.775 5.398 -12.102 1.00 94.06 209 CYS A N 1
ATOM 1518 C CA . CYS A 1 209 ? 20.848 4.597 -11.295 1.00 94.06 209 CYS A CA 1
ATOM 1519 C C . CYS A 1 209 ? 19.906 5.446 -10.422 1.00 94.06 209 CYS A C 1
ATOM 1521 O O . CYS A 1 209 ? 18.725 5.116 -10.287 1.00 94.06 209 CYS A O 1
ATOM 1523 N N . GLU A 1 210 ? 20.386 6.550 -9.845 1.00 94.94 210 GLU A N 1
ATOM 1524 C CA . GLU A 1 210 ? 19.528 7.504 -9.128 1.00 94.94 210 GLU A CA 1
ATOM 1525 C C . GLU A 1 210 ? 18.518 8.172 -10.075 1.00 94.94 210 GLU A C 1
ATOM 1527 O O . GLU A 1 210 ? 17.328 8.269 -9.759 1.00 94.94 210 GLU A O 1
ATOM 1532 N N . GLU A 1 211 ? 18.962 8.567 -11.270 1.00 95.06 211 GLU A N 1
ATOM 1533 C CA . GLU A 1 211 ? 18.095 9.105 -12.321 1.00 95.06 211 GLU A CA 1
ATOM 1534 C C . GLU A 1 211 ? 17.061 8.066 -12.785 1.00 95.06 211 GLU A C 1
ATOM 1536 O O . GLU A 1 211 ? 15.887 8.398 -12.973 1.00 95.06 211 GLU A O 1
ATOM 1541 N N . LEU A 1 212 ? 17.453 6.794 -12.911 1.00 95.00 212 LEU A N 1
ATOM 1542 C CA . LEU A 1 212 ? 16.544 5.687 -13.210 1.00 95.00 212 LEU A CA 1
ATOM 1543 C C . LEU A 1 212 ? 15.462 5.541 -12.127 1.00 95.00 212 LEU A C 1
ATOM 1545 O O . LEU A 1 212 ? 14.277 5.461 -12.460 1.00 95.00 212 LEU A O 1
ATOM 1549 N N . ALA A 1 213 ? 15.835 5.568 -10.843 1.00 96.31 213 ALA A N 1
ATOM 1550 C CA . ALA A 1 213 ? 14.886 5.511 -9.726 1.00 96.31 213 ALA A CA 1
ATOM 1551 C C . ALA A 1 213 ? 13.877 6.675 -9.768 1.00 96.31 213 ALA A C 1
ATOM 1553 O O . ALA A 1 213 ? 12.666 6.480 -9.603 1.00 96.31 213 ALA A O 1
ATOM 1554 N N . ALA A 1 214 ? 14.358 7.891 -10.041 1.00 96.56 214 ALA A N 1
ATOM 1555 C CA . ALA A 1 214 ? 13.510 9.072 -10.177 1.00 96.56 214 ALA A CA 1
ATOM 1556 C C . ALA A 1 214 ? 12.525 8.928 -11.350 1.00 96.56 214 ALA A C 1
ATOM 1558 O O . ALA A 1 214 ? 11.323 9.139 -11.184 1.00 96.56 214 ALA A O 1
ATOM 1559 N N . ARG A 1 215 ? 12.996 8.464 -12.514 1.00 96.56 215 ARG A N 1
ATOM 1560 C CA . ARG A 1 215 ? 12.143 8.231 -13.691 1.00 96.56 215 ARG A CA 1
ATOM 1561 C C . ARG A 1 215 ? 11.087 7.156 -13.446 1.00 96.56 215 ARG A C 1
ATOM 1563 O O . ARG A 1 215 ? 9.945 7.333 -13.863 1.00 96.56 215 ARG A O 1
ATOM 1570 N N . ILE A 1 216 ? 11.429 6.071 -12.747 1.00 96.38 216 ILE A N 1
ATOM 1571 C CA . ILE A 1 216 ? 10.457 5.041 -12.345 1.00 96.38 216 ILE A CA 1
ATOM 1572 C C . ILE A 1 216 ? 9.408 5.642 -11.414 1.00 96.38 216 ILE A C 1
ATOM 1574 O O . ILE A 1 216 ? 8.216 5.421 -11.613 1.00 96.38 216 ILE A O 1
ATOM 1578 N N . THR A 1 217 ? 9.831 6.441 -10.433 1.00 96.06 217 THR A N 1
ATOM 1579 C CA . THR A 1 217 ? 8.913 7.134 -9.522 1.00 96.06 217 THR A CA 1
ATOM 1580 C C . THR A 1 217 ? 7.901 7.981 -10.291 1.00 96.06 217 THR A C 1
ATOM 1582 O O . THR A 1 217 ? 6.696 7.883 -10.042 1.00 96.06 217 THR A O 1
ATOM 1585 N N . ASP A 1 218 ? 8.371 8.781 -11.245 1.00 96.00 218 ASP A N 1
ATOM 1586 C CA . ASP A 1 218 ? 7.517 9.650 -12.054 1.00 96.00 218 ASP A CA 1
ATOM 1587 C C . ASP A 1 218 ? 6.596 8.852 -12.983 1.00 96.00 218 ASP A C 1
ATOM 1589 O O . ASP A 1 218 ? 5.407 9.160 -13.087 1.00 96.00 218 ASP A O 1
ATOM 1593 N N . ALA A 1 219 ? 7.103 7.785 -13.604 1.00 96.44 219 ALA A N 1
ATOM 1594 C CA . ALA A 1 219 ? 6.320 6.921 -14.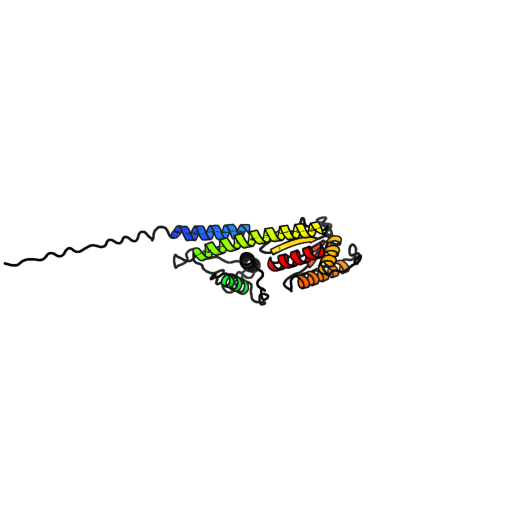479 1.00 96.44 219 ALA A CA 1
ATOM 1595 C C . ALA A 1 219 ? 5.213 6.181 -13.712 1.00 96.44 219 ALA A C 1
ATOM 1597 O O . ALA A 1 219 ? 4.060 6.170 -14.148 1.00 96.44 219 ALA A O 1
ATOM 1598 N N . VAL A 1 220 ? 5.518 5.630 -12.531 1.00 95.44 220 VAL A N 1
ATOM 1599 C CA . VAL A 1 220 ? 4.499 5.001 -11.680 1.00 95.44 220 VAL A CA 1
ATOM 1600 C C . VAL A 1 220 ? 3.465 6.039 -11.251 1.00 95.44 220 VAL A C 1
ATOM 1602 O O . VAL A 1 220 ? 2.276 5.772 -11.395 1.00 95.44 220 VAL A O 1
ATOM 1605 N N . LYS A 1 221 ? 3.872 7.241 -10.814 1.00 95.00 221 LYS A N 1
ATOM 1606 C CA . LYS A 1 221 ? 2.927 8.327 -10.487 1.00 95.00 221 LYS A CA 1
ATOM 1607 C C . LYS A 1 221 ? 2.035 8.684 -11.672 1.00 95.00 221 LYS A C 1
ATOM 1609 O O . LYS A 1 221 ? 0.838 8.890 -11.478 1.00 95.00 221 LYS A O 1
ATOM 1614 N N . ALA A 1 222 ? 2.576 8.751 -12.885 1.00 94.94 222 ALA A N 1
ATOM 1615 C CA . ALA A 1 222 ? 1.787 9.032 -14.080 1.00 94.94 222 ALA A CA 1
ATOM 1616 C C . ALA A 1 222 ? 0.716 7.952 -14.315 1.00 94.94 222 ALA A C 1
ATOM 1618 O O . ALA A 1 222 ? -0.452 8.284 -14.519 1.00 94.94 222 ALA A O 1
ATOM 1619 N N . VAL A 1 223 ? 1.082 6.671 -14.196 1.00 94.94 223 VAL A N 1
ATOM 1620 C CA . VAL A 1 223 ? 0.163 5.528 -14.357 1.00 94.94 223 VAL A CA 1
ATOM 1621 C C . VAL A 1 223 ? -0.888 5.471 -13.244 1.00 94.94 223 VAL A C 1
ATOM 1623 O O . VAL A 1 223 ? -2.069 5.223 -13.493 1.00 94.94 223 VAL A O 1
ATOM 1626 N N . THR A 1 224 ? -0.493 5.717 -11.996 1.00 91.75 224 THR A N 1
ATOM 1627 C CA . THR A 1 224 ? -1.390 5.606 -10.841 1.00 91.75 224 THR A CA 1
ATOM 1628 C C . THR A 1 224 ? -2.263 6.841 -10.648 1.00 91.75 224 THR A C 1
ATOM 1630 O O . THR A 1 224 ? -3.219 6.784 -9.872 1.00 91.75 224 THR A O 1
ATOM 1633 N N . GLY A 1 225 ? -2.007 7.935 -11.374 1.00 89.81 225 GLY A N 1
ATOM 1634 C CA . GLY A 1 225 ? -2.692 9.219 -11.205 1.00 89.81 225 GLY A CA 1
ATOM 1635 C C . GLY A 1 225 ? -2.208 10.003 -9.979 1.00 89.81 225 GLY A C 1
ATOM 1636 O O . GLY A 1 225 ? -2.981 10.752 -9.384 1.00 89.81 225 GLY A O 1
ATOM 1637 N N . GLY A 1 226 ? -0.946 9.805 -9.592 1.00 86.88 226 GLY A N 1
ATOM 1638 C CA . GLY A 1 226 ? -0.263 10.446 -8.473 1.00 86.88 226 GLY A CA 1
ATOM 1639 C C . GLY A 1 226 ? -0.060 9.532 -7.262 1.00 86.88 226 GLY A C 1
ATOM 1640 O O . GLY A 1 226 ? -0.148 8.306 -7.355 1.00 86.88 226 GLY A O 1
ATOM 1641 N N . GLY A 1 227 ? 0.215 10.160 -6.115 1.00 78.50 227 GLY A N 1
ATOM 1642 C CA . GLY A 1 227 ? 0.376 9.508 -4.815 1.00 78.50 227 GLY A CA 1
ATOM 1643 C C . GLY A 1 227 ? 1.800 9.517 -4.258 1.00 78.50 227 GLY A C 1
ATOM 1644 O O . GLY A 1 227 ? 2.750 9.939 -4.922 1.00 78.50 227 GLY A O 1
ATOM 1645 N N . ASP A 1 228 ? 1.921 9.012 -3.030 1.00 80.31 228 ASP A N 1
ATOM 1646 C CA . ASP A 1 228 ? 3.186 8.841 -2.307 1.00 80.31 228 ASP A CA 1
ATOM 1647 C C . ASP A 1 228 ? 3.924 7.601 -2.826 1.00 80.31 228 ASP A C 1
ATOM 1649 O O . ASP A 1 228 ? 4.063 6.592 -2.142 1.00 80.31 228 ASP A O 1
ATOM 1653 N N . VAL A 1 229 ? 4.338 7.662 -4.088 1.00 86.12 229 VAL A N 1
ATOM 1654 C CA . VAL A 1 229 ? 5.216 6.666 -4.699 1.00 86.12 229 VAL A CA 1
ATOM 1655 C C . VAL A 1 229 ? 6.640 7.180 -4.640 1.00 86.12 229 VAL A C 1
ATOM 1657 O O . VAL A 1 229 ? 6.892 8.355 -4.926 1.00 86.12 229 VAL A O 1
ATOM 1660 N N . ASN A 1 230 ? 7.561 6.293 -4.292 1.00 90.75 230 ASN A N 1
ATOM 1661 C CA . ASN A 1 230 ? 8.980 6.578 -4.310 1.00 90.75 230 ASN A CA 1
ATOM 1662 C C . ASN A 1 230 ? 9.741 5.311 -4.701 1.00 90.75 230 ASN A C 1
ATOM 1664 O O . ASN A 1 230 ? 9.395 4.216 -4.249 1.00 90.75 230 ASN A O 1
ATOM 1668 N N . ALA A 1 231 ? 10.774 5.474 -5.512 1.00 94.44 231 ALA A N 1
ATOM 1669 C CA . ALA A 1 231 ? 11.772 4.460 -5.776 1.00 94.44 231 ALA A CA 1
ATOM 1670 C C . ALA A 1 231 ? 13.140 5.000 -5.361 1.00 94.44 231 ALA A C 1
ATOM 1672 O O . ALA A 1 231 ? 13.430 6.180 -5.561 1.00 94.44 231 ALA A O 1
ATOM 1673 N N . THR A 1 232 ? 13.974 4.153 -4.769 1.00 96.00 232 THR A N 1
ATOM 1674 C CA . THR A 1 232 ? 15.312 4.538 -4.312 1.00 96.00 232 THR A CA 1
ATOM 1675 C C . THR A 1 232 ? 16.359 3.586 -4.859 1.00 96.00 232 THR A C 1
ATOM 1677 O O . THR A 1 232 ? 16.132 2.383 -4.954 1.00 96.00 232 THR A O 1
ATOM 1680 N N . TYR A 1 233 ? 17.510 4.132 -5.239 1.00 95.31 233 TYR A N 1
ATOM 1681 C CA . TYR A 1 233 ? 18.661 3.329 -5.622 1.00 95.31 233 TYR A CA 1
ATOM 1682 C C . TYR A 1 233 ? 19.417 2.876 -4.373 1.00 95.31 233 TYR A C 1
ATOM 1684 O O . TYR A 1 233 ? 19.735 3.686 -3.500 1.00 95.31 233 TYR A O 1
ATOM 1692 N N . THR A 1 234 ? 19.714 1.582 -4.303 1.00 92.94 234 THR A N 1
ATOM 1693 C CA . THR A 1 234 ? 20.606 0.996 -3.305 1.00 92.94 234 THR A CA 1
ATOM 1694 C C . THR A 1 234 ? 21.861 0.492 -4.016 1.00 92.94 234 THR A C 1
ATOM 1696 O O . THR A 1 234 ? 21.758 -0.415 -4.844 1.00 92.94 234 THR A O 1
ATOM 1699 N N . PRO A 1 235 ? 23.045 1.064 -3.730 1.00 90.19 235 PRO A N 1
ATOM 1700 C CA . PRO A 1 235 ? 24.283 0.625 -4.355 1.00 90.19 235 PRO A CA 1
ATOM 1701 C C . PRO A 1 235 ? 24.711 -0.750 -3.841 1.00 90.19 235 PRO A C 1
ATOM 1703 O O . PRO A 1 235 ? 24.337 -1.156 -2.739 1.00 90.19 235 PRO A O 1
ATOM 1706 N N . TYR A 1 236 ? 25.571 -1.422 -4.611 1.00 88.12 236 TYR A N 1
ATOM 1707 C CA . TYR A 1 236 ? 26.195 -2.678 -4.196 1.00 88.12 236 TYR A CA 1
ATOM 1708 C C . TYR A 1 236 ? 26.811 -2.561 -2.798 1.00 88.12 236 TYR A C 1
ATOM 1710 O O . TYR A 1 236 ? 27.602 -1.651 -2.516 1.00 88.12 236 TYR A O 1
ATOM 1718 N N . CYS A 1 237 ? 26.496 -3.525 -1.934 1.00 85.38 237 CYS A N 1
ATOM 1719 C CA . CYS A 1 237 ? 27.020 -3.563 -0.580 1.00 85.38 237 CYS A CA 1
ATOM 1720 C C . CYS A 1 237 ? 27.908 -4.803 -0.375 1.00 85.38 237 CYS A C 1
ATOM 1722 O O . CYS A 1 237 ? 27.407 -5.915 -0.187 1.00 85.38 237 CYS A O 1
ATOM 1724 N N . PRO A 1 238 ? 29.246 -4.639 -0.289 1.00 80.44 238 PRO A N 1
ATOM 1725 C CA . PRO A 1 238 ? 30.174 -5.764 -0.145 1.00 80.44 238 PRO A CA 1
ATOM 1726 C C . PRO A 1 238 ? 30.043 -6.506 1.189 1.00 80.44 238 PRO A C 1
ATOM 1728 O O . PRO A 1 238 ? 30.604 -7.585 1.350 1.00 80.44 238 PRO A O 1
ATOM 1731 N N . ARG A 1 239 ? 29.345 -5.927 2.176 1.00 79.00 239 ARG A N 1
ATOM 1732 C CA . ARG A 1 239 ? 29.146 -6.555 3.490 1.00 79.00 239 ARG A CA 1
ATOM 1733 C C . ARG A 1 239 ? 28.011 -7.573 3.488 1.00 79.00 239 ARG A C 1
ATOM 1735 O O . ARG A 1 239 ? 28.149 -8.595 4.149 1.00 79.00 239 ARG A O 1
ATOM 1742 N N . CYS A 1 240 ? 26.916 -7.295 2.782 1.00 85.19 240 CYS A N 1
ATOM 1743 C CA . CYS A 1 240 ? 25.802 -8.236 2.629 1.00 85.19 240 CYS A CA 1
ATOM 1744 C C . CYS A 1 240 ? 25.867 -9.032 1.317 1.00 85.19 240 CYS A C 1
ATOM 1746 O O . CYS A 1 240 ? 25.136 -10.004 1.189 1.00 85.19 240 CYS A O 1
ATOM 1748 N N . SER A 1 241 ? 26.786 -8.699 0.399 1.00 83.12 241 SER A N 1
ATOM 1749 C CA . SER A 1 241 ? 26.863 -9.290 -0.951 1.00 83.12 241 SER A CA 1
ATOM 1750 C C . SER A 1 241 ? 25.579 -9.082 -1.764 1.00 83.12 241 SER A C 1
ATOM 1752 O O . SER A 1 241 ? 25.252 -9.894 -2.623 1.00 83.12 241 SER A O 1
ATOM 1754 N N . GLU A 1 242 ? 24.845 -8.005 -1.476 1.00 84.12 242 GLU A N 1
ATOM 1755 C CA . GLU A 1 242 ? 23.648 -7.615 -2.221 1.00 84.12 242 GLU A CA 1
ATOM 1756 C C . GLU A 1 242 ? 24.049 -6.766 -3.426 1.00 84.12 242 GLU A C 1
ATOM 1758 O O . GLU A 1 242 ? 24.834 -5.817 -3.299 1.00 84.12 242 GLU A O 1
ATOM 1763 N N . GLU A 1 243 ? 23.516 -7.130 -4.592 1.00 88.06 243 GLU A N 1
ATOM 1764 C CA . GLU A 1 243 ? 23.711 -6.410 -5.848 1.00 88.06 243 GLU A CA 1
ATOM 1765 C C . GLU A 1 243 ? 23.033 -5.035 -5.832 1.00 88.06 243 GLU A C 1
ATOM 1767 O O . GLU A 1 243 ? 22.152 -4.749 -5.019 1.00 88.06 243 GLU A O 1
ATOM 1772 N N . ALA A 1 244 ? 23.478 -4.166 -6.738 1.00 90.06 244 ALA A N 1
ATOM 1773 C CA . ALA A 1 244 ? 22.867 -2.865 -6.950 1.00 90.06 244 ALA A CA 1
ATOM 1774 C C . ALA A 1 244 ? 21.402 -3.038 -7.393 1.00 90.06 244 ALA A C 1
ATOM 1776 O O . ALA A 1 244 ? 21.117 -3.804 -8.313 1.00 90.06 244 ALA A O 1
ATOM 1777 N N . ALA A 1 245 ? 20.477 -2.326 -6.751 1.00 93.75 245 ALA A N 1
ATOM 1778 C CA . ALA A 1 245 ? 19.047 -2.514 -6.974 1.00 93.75 245 ALA A CA 1
ATOM 1779 C C . ALA A 1 245 ? 18.255 -1.211 -6.847 1.00 93.75 245 ALA A C 1
ATOM 1781 O O . ALA A 1 245 ? 18.655 -0.266 -6.163 1.00 93.75 245 ALA A O 1
ATOM 1782 N N . ILE A 1 246 ? 17.086 -1.187 -7.478 1.00 94.50 246 ILE A N 1
ATOM 1783 C CA . ILE A 1 246 ? 16.055 -0.175 -7.286 1.00 94.50 246 ILE A CA 1
ATOM 1784 C C . ILE A 1 246 ? 14.997 -0.740 -6.339 1.00 94.50 246 ILE A C 1
ATOM 1786 O O . ILE A 1 246 ? 14.363 -1.755 -6.620 1.00 94.50 246 ILE A O 1
ATOM 1790 N N . LEU A 1 247 ? 14.786 -0.060 -5.216 1.00 93.81 247 LEU A N 1
ATOM 1791 C CA . LEU A 1 247 ? 13.724 -0.361 -4.266 1.00 93.81 247 LEU A CA 1
ATOM 1792 C C . LEU A 1 247 ? 12.496 0.465 -4.623 1.00 93.81 247 LEU A C 1
ATOM 1794 O O . LEU A 1 247 ? 12.515 1.685 -4.461 1.00 93.81 247 LEU A O 1
ATOM 1798 N N . LEU A 1 248 ? 11.415 -0.177 -5.063 1.00 91.38 248 LEU A N 1
ATOM 1799 C CA . LEU A 1 248 ? 10.125 0.495 -5.224 1.00 91.38 248 LEU A CA 1
ATOM 1800 C C . LEU A 1 248 ? 9.289 0.295 -3.953 1.00 91.38 248 LEU A C 1
ATOM 1802 O O . LEU A 1 248 ? 8.909 -0.824 -3.596 1.00 91.38 248 LEU A O 1
ATOM 1806 N N . HIS A 1 249 ? 9.033 1.399 -3.248 1.00 89.38 249 HIS A N 1
ATOM 1807 C CA . HIS A 1 249 ? 8.327 1.385 -1.969 1.00 89.38 249 HIS A CA 1
ATOM 1808 C C . HIS A 1 249 ? 6.853 0.970 -2.120 1.00 89.38 249 HIS A C 1
ATOM 1810 O O . HIS A 1 249 ? 6.273 1.019 -3.206 1.00 89.38 249 HIS A O 1
ATOM 1816 N N . 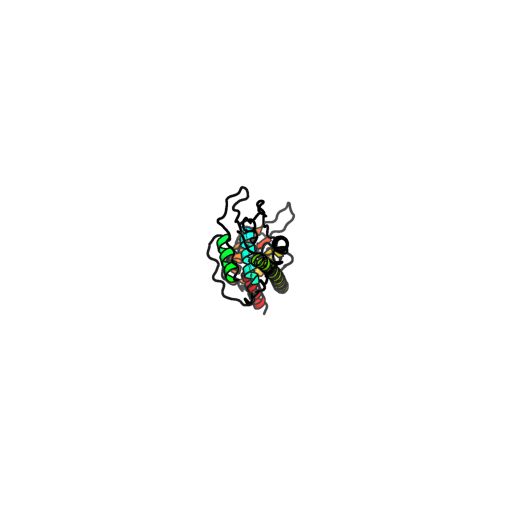GLY A 1 250 ? 6.249 0.564 -1.000 1.00 89.31 250 GLY A N 1
ATOM 1817 C CA . GLY A 1 250 ? 4.899 0.011 -0.951 1.00 89.31 250 GLY A CA 1
ATOM 1818 C C . GLY A 1 250 ? 3.828 0.906 -1.579 1.00 89.31 250 GLY A C 1
ATOM 1819 O O . GLY A 1 250 ? 3.694 2.079 -1.234 1.00 89.31 250 GLY A O 1
ATOM 1820 N N . LEU A 1 251 ? 3.021 0.328 -2.469 1.00 91.44 251 LEU A N 1
ATOM 1821 C CA . LEU A 1 251 ? 1.889 0.991 -3.109 1.00 91.44 251 LEU A CA 1
ATOM 1822 C C . LEU A 1 251 ? 0.558 0.523 -2.503 1.00 91.44 251 LEU A C 1
ATOM 1824 O O . LEU A 1 251 ? 0.359 -0.678 -2.290 1.00 91.44 251 LEU A O 1
ATOM 1828 N N . PRO A 1 252 ? -0.404 1.432 -2.268 1.00 89.62 252 PRO A N 1
ATOM 1829 C CA . PRO A 1 252 ? -1.734 1.044 -1.823 1.00 89.62 252 PRO A CA 1
ATOM 1830 C C . PRO A 1 252 ? -2.496 0.325 -2.946 1.00 89.62 252 PRO A C 1
ATOM 1832 O O . PRO A 1 252 ? -2.256 0.548 -4.137 1.00 89.62 252 PRO A O 1
ATOM 1835 N N . LEU A 1 253 ? -3.481 -0.496 -2.569 1.00 90.56 253 LEU A N 1
ATOM 1836 C CA . LEU A 1 253 ? -4.227 -1.350 -3.503 1.00 90.56 253 LEU A CA 1
ATOM 1837 C C . LEU A 1 253 ? -4.773 -0.625 -4.756 1.00 90.56 253 LEU A C 1
ATOM 1839 O O . LEU A 1 253 ? -4.613 -1.164 -5.852 1.00 90.56 253 LEU A O 1
ATOM 1843 N N . PRO A 1 254 ? -5.376 0.582 -4.672 1.00 89.06 254 PRO A N 1
ATOM 1844 C CA . PRO A 1 254 ? -5.881 1.264 -5.866 1.00 89.06 254 PRO A CA 1
ATOM 1845 C C . PRO A 1 254 ? -4.790 1.588 -6.894 1.00 89.06 254 PRO A C 1
ATOM 1847 O O . PRO A 1 254 ? -5.063 1.597 -8.093 1.00 89.06 254 PRO A O 1
ATOM 1850 N N . HIS A 1 255 ? -3.564 1.854 -6.438 1.00 91.94 255 HIS A N 1
ATOM 1851 C CA . HIS A 1 255 ? -2.429 2.136 -7.313 1.00 91.94 255 HIS A CA 1
ATOM 1852 C C . HIS A 1 255 ? -1.915 0.853 -7.958 1.00 91.94 255 HIS A C 1
ATOM 1854 O O . HIS A 1 255 ? -1.706 0.833 -9.165 1.00 91.94 255 HIS A O 1
ATOM 1860 N N . ILE A 1 256 ? -1.813 -0.234 -7.188 1.00 94.38 256 ILE A N 1
ATOM 1861 C CA . ILE A 1 256 ? -1.428 -1.550 -7.712 1.00 94.38 256 ILE A CA 1
ATOM 1862 C C . ILE A 1 256 ? -2.401 -2.035 -8.777 1.00 94.38 256 ILE A C 1
ATOM 1864 O O . ILE A 1 256 ? -1.965 -2.502 -9.824 1.00 94.38 256 ILE A O 1
ATOM 1868 N N . ALA A 1 257 ? -3.708 -1.874 -8.563 1.00 92.25 257 ALA A N 1
ATOM 1869 C CA . ALA A 1 257 ? -4.705 -2.268 -9.552 1.00 92.25 257 ALA A CA 1
ATOM 1870 C C . ALA A 1 257 ? -4.524 -1.511 -10.882 1.00 92.25 257 ALA A C 1
ATOM 1872 O O . ALA A 1 257 ? -4.529 -2.128 -11.942 1.00 92.25 257 ALA A O 1
ATOM 1873 N N . ARG A 1 258 ? -4.304 -0.188 -10.833 1.00 93.75 258 ARG A N 1
ATOM 1874 C CA . ARG A 1 258 ? -4.045 0.633 -12.035 1.00 93.75 258 ARG A CA 1
ATOM 1875 C C . ARG A 1 258 ? -2.737 0.258 -12.720 1.00 93.75 258 ARG A C 1
ATOM 1877 O O . ARG A 1 258 ? -2.689 0.182 -13.942 1.00 93.75 258 ARG A O 1
ATOM 1884 N N . LEU A 1 259 ? -1.694 0.027 -11.930 1.00 95.06 259 LEU A N 1
ATOM 1885 C CA . LEU A 1 259 ? -0.379 -0.357 -12.423 1.00 95.06 259 LEU A CA 1
ATOM 1886 C C . LEU A 1 259 ? -0.427 -1.716 -13.126 1.00 95.06 259 LEU A C 1
ATOM 1888 O O . LEU A 1 259 ? 0.052 -1.845 -14.245 1.00 95.06 259 LEU A O 1
ATOM 1892 N N . THR A 1 260 ? -1.077 -2.699 -12.506 1.00 95.75 260 THR A N 1
ATOM 1893 C CA . THR A 1 260 ? -1.265 -4.046 -13.062 1.00 95.75 260 THR A CA 1
ATOM 1894 C C . THR A 1 260 ? -2.070 -3.996 -14.359 1.00 95.75 260 THR A C 1
ATOM 1896 O O . THR A 1 260 ? -1.681 -4.599 -15.354 1.00 95.75 260 THR A O 1
ATOM 1899 N N . ASP A 1 261 ? -3.156 -3.224 -14.385 1.00 95.12 261 ASP A N 1
ATOM 1900 C CA . ASP A 1 261 ? -3.989 -3.008 -15.573 1.00 95.12 261 ASP A CA 1
ATOM 1901 C C . ASP A 1 261 ? -3.215 -2.321 -16.717 1.00 95.12 261 ASP A C 1
ATOM 1903 O O . ASP A 1 261 ? -3.314 -2.726 -17.876 1.00 95.12 261 ASP A O 1
ATOM 1907 N N . HIS A 1 262 ? -2.377 -1.326 -16.403 1.00 95.81 262 HIS A N 1
ATOM 1908 C CA . HIS A 1 262 ? -1.474 -0.700 -17.375 1.00 95.81 262 HIS A CA 1
ATOM 1909 C C . HIS A 1 262 ? -0.471 -1.698 -17.956 1.00 95.81 262 HIS A C 1
ATOM 1911 O O . HIS A 1 262 ? -0.378 -1.817 -19.175 1.00 95.81 262 HIS A O 1
ATOM 1917 N N . LEU A 1 263 ? 0.224 -2.449 -17.099 1.00 95.44 263 LEU A N 1
ATOM 1918 C CA . LEU A 1 263 ? 1.216 -3.441 -17.519 1.00 95.44 263 LEU A CA 1
ATOM 1919 C C . LEU A 1 263 ? 0.588 -4.607 -18.297 1.00 95.44 263 LEU A C 1
ATOM 1921 O O . LEU A 1 263 ? 1.197 -5.153 -19.211 1.00 95.44 263 LEU A O 1
ATOM 1925 N N . THR A 1 264 ? -0.651 -4.978 -17.979 1.00 95.44 264 THR A N 1
ATOM 1926 C CA . THR A 1 264 ? -1.384 -6.005 -18.733 1.00 95.44 264 THR A CA 1
ATOM 1927 C C . THR A 1 264 ? -1.688 -5.523 -20.150 1.00 95.44 264 THR A C 1
ATOM 1929 O O . THR A 1 264 ? -1.554 -6.283 -21.105 1.00 95.44 264 THR A O 1
ATOM 1932 N N . ARG A 1 265 ? -2.064 -4.248 -20.313 1.00 93.94 265 ARG A N 1
ATOM 1933 C CA . ARG A 1 265 ? -2.332 -3.667 -21.636 1.00 93.94 265 ARG A CA 1
ATOM 1934 C C . ARG A 1 265 ? -1.089 -3.522 -22.499 1.00 93.94 265 ARG A C 1
ATOM 1936 O O . ARG A 1 265 ? -1.216 -3.615 -23.709 1.00 93.94 265 ARG A O 1
ATOM 1943 N N . THR A 1 266 ? 0.080 -3.286 -21.912 1.00 89.69 266 THR A N 1
ATOM 1944 C CA . THR A 1 266 ? 1.329 -3.199 -22.680 1.00 89.69 266 THR A CA 1
ATOM 1945 C C . THR A 1 266 ? 1.857 -4.561 -23.134 1.00 89.69 266 THR A C 1
ATOM 1947 O O . THR A 1 266 ? 2.747 -4.600 -23.977 1.00 89.69 266 THR A O 1
ATOM 1950 N N . ALA A 1 267 ? 1.307 -5.670 -22.623 1.00 74.31 267 ALA A N 1
ATOM 1951 C CA . ALA A 1 267 ? 1.615 -7.025 -23.091 1.00 74.31 267 ALA A CA 1
ATOM 1952 C C . ALA A 1 267 ? 0.814 -7.458 -24.338 1.00 74.31 267 ALA A C 1
ATOM 1954 O O . ALA A 1 267 ? 1.163 -8.468 -24.950 1.00 74.31 267 ALA A O 1
ATOM 1955 N N . ALA A 1 268 ? -0.275 -6.750 -24.666 1.00 57.75 268 ALA A N 1
ATOM 1956 C CA . ALA A 1 268 ? -1.224 -7.090 -25.733 1.00 57.75 268 ALA A CA 1
ATOM 1957 C C . ALA A 1 268 ? -0.940 -6.322 -27.031 1.00 57.75 268 ALA A C 1
ATOM 1959 O O . ALA A 1 268 ? -1.111 -6.937 -28.108 1.00 57.75 268 ALA A O 1
#